Protein AF-A0A6B2CSJ0-F1 (afdb_monomer)

Secondary structure (DSSP, 8-state):
-HHHHHHHHHHHHHHHHHT------EEEEEEEEEEEEETTEEEEEEEEEEEEES--S-EEEES-TT--TTHHHHHHHHHHHHHHHTTS-GGG-EEEEEE--SSS---SGGGHHHHHHHHHHHHTTPPPPTTEEE--EEPTTSBEE--S-HHHHHHHHHHTT-SEEEEETT-PPSS--SSEEEEE-BHHHHHHHHHS----PPPTTSS--HHHHHHHHHHHHHHHHHHHHSTTTTSS-HHHHHHHHHTT-HHHHHHHHHHHHH-

Nearest PDB structures (foldseek):
  3wu6-assembly1_E  TM=8.377E-01  e=2.215E-15  Escherichia coli DH1
  3k1j-assembly1_A  TM=7.995E-01  e=2.374E-13  Thermococcus onnurineus NA1
  3k1j-assembly1_B  TM=7.649E-01  e=2.848E-13  Thermococcus onnurineus NA1
  6wzv-assembly3_C  TM=8.276E-01  e=6.295E-12  Homo sapiens
  1z0b-assembly1_A  TM=8.077E-01  e=8.528E-12  Archaeoglobus fulgidus

Radius of gyration: 22.6 Å; Cα contacts (8 Å, |Δi|>4): 502; chains: 1; bounding box: 66×59×61 Å

Solvent-accessible surface area (backbone atoms only — not comparable to full-atom values): 14075 Å² total; per-residue (Å²): 110,75,69,59,52,52,51,52,51,51,51,51,50,50,52,57,61,71,63,67,74,83,78,78,69,46,77,47,74,51,75,43,50,29,45,41,66,53,100,91,44,33,37,70,39,49,32,40,42,32,43,32,35,74,38,77,45,46,45,44,75,45,76,55,101,56,52,21,94,43,33,56,64,28,41,38,48,19,47,45,38,18,22,50,60,66,41,35,65,35,50,49,28,25,38,41,38,33,52,72,58,90,85,66,72,48,63,50,41,32,37,20,36,46,51,16,43,52,52,31,25,60,76,67,76,50,64,73,51,85,52,43,34,34,39,11,22,56,42,84,83,39,40,33,34,78,64,84,61,47,54,40,25,52,46,31,35,26,78,71,65,27,49,34,36,38,32,19,59,92,52,76,60,84,92,64,72,80,40,44,78,42,68,31,56,35,47,56,52,50,34,26,73,40,52,69,48,78,74,67,80,52,60,93,71,55,42,93,49,62,70,61,54,52,53,26,42,53,50,21,52,54,50,52,53,52,46,74,75,44,89,54,80,77,61,50,68,60,71,60,37,56,51,31,48,75,72,68,33,23,54,61,32,30,50,52,50,50,54,36,65,75,108

Foldseek 3Di:
DVVVVVVVVVVVVVVVVVPPPDDDKDKDKDWAFEWDADPVFIATWIKIKMKIFQAQLAEEEDDDPQLAPANRVLLSLLLLQLQQLLLHHSRRIYIYIYTPDNPDRNHDQFCSLVSSLRNNCRSVVFDFDPLEHETFHADSVFFGHADPRVVRRQLNSQVVQRAEYEHAAPPDDPDRPNHHYDHDTGSQVVNCVTGVDRGDGDPPPSDPCPVVLVVLQVLLVVLVVVCVVDPLVPQADVVVLVVCVVVSVSNVSSVRSVVSVVD

Mean predicted aligned error: 8.86 Å

Structure (mmCIF, N/CA/C/O backbone):
data_AF-A0A6B2CSJ0-F1
#
_entry.id   AF-A0A6B2CSJ0-F1
#
loop_
_atom_site.group_PDB
_atom_site.id
_atom_site.type_symbol
_atom_site.label_atom_id
_atom_site.label_alt_id
_atom_site.label_comp_id
_atom_site.label_asym_id
_atom_site.label_entity_id
_atom_site.label_seq_id
_atom_site.pdbx_PDB_ins_code
_atom_site.Cartn_x
_atom_site.Cartn_y
_atom_site.Cartn_z
_atom_site.occupancy
_atom_site.B_iso_or_equiv
_atom_site.auth_seq_id
_atom_site.auth_comp_id
_atom_site.auth_asy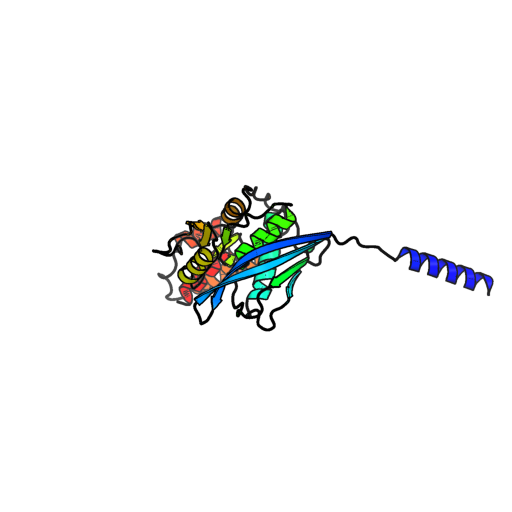m_id
_atom_site.auth_atom_id
_atom_site.pdbx_PDB_model_num
ATOM 1 N N . MET A 1 1 ? 45.689 30.541 -38.258 1.00 68.75 1 MET A N 1
ATOM 2 C CA . MET A 1 1 ? 45.333 30.215 -36.855 1.00 68.75 1 MET A CA 1
ATOM 3 C C . MET A 1 1 ? 43.998 30.817 -36.404 1.00 68.75 1 MET A C 1
ATOM 5 O O . MET A 1 1 ? 43.121 30.052 -36.036 1.00 68.75 1 MET A O 1
ATOM 9 N N . ARG A 1 2 ? 43.775 32.140 -36.500 1.00 75.25 2 ARG A N 1
ATOM 10 C CA . ARG A 1 2 ? 42.545 32.808 -36.001 1.00 75.25 2 ARG A CA 1
ATOM 11 C C . ARG A 1 2 ? 41.219 32.283 -36.592 1.00 75.25 2 ARG A C 1
ATOM 13 O O . ARG A 1 2 ? 40.251 32.136 -35.860 1.00 75.25 2 ARG A O 1
ATOM 20 N N . LYS A 1 3 ? 41.184 31.933 -37.886 1.00 73.56 3 LYS A N 1
ATOM 21 C CA . LYS A 1 3 ? 39.990 31.362 -38.552 1.00 73.56 3 LYS A CA 1
ATOM 22 C C . LYS A 1 3 ? 39.642 29.944 -38.072 1.00 73.56 3 LYS A C 1
ATOM 24 O O . LYS A 1 3 ? 38.472 29.632 -37.915 1.00 73.56 3 LYS A O 1
ATOM 29 N N . ILE A 1 4 ? 40.651 29.118 -37.790 1.00 82.06 4 ILE A N 1
ATOM 30 C CA . ILE A 1 4 ? 40.469 27.744 -37.285 1.00 82.06 4 ILE A CA 1
ATOM 31 C C . ILE A 1 4 ? 39.939 27.777 -35.847 1.00 82.06 4 ILE A C 1
ATOM 33 O O . ILE A 1 4 ? 39.027 27.028 -35.515 1.00 82.06 4 ILE A O 1
ATOM 37 N N . LEU A 1 5 ? 40.443 28.703 -35.021 1.00 81.56 5 LEU A N 1
ATOM 38 C CA . LEU A 1 5 ? 39.949 28.904 -33.656 1.00 81.56 5 LEU A CA 1
ATOM 39 C C . LEU A 1 5 ? 38.472 29.325 -33.623 1.00 81.56 5 LEU A C 1
ATOM 41 O O . LEU A 1 5 ? 37.718 28.837 -32.791 1.00 81.56 5 LEU A O 1
ATOM 45 N N . LEU A 1 6 ? 38.054 30.202 -34.541 1.00 84.00 6 LEU A N 1
ATOM 46 C CA . LEU A 1 6 ? 36.660 30.645 -34.642 1.00 84.00 6 LEU A CA 1
ATOM 47 C C . LEU A 1 6 ? 35.725 29.515 -35.088 1.00 84.00 6 LEU A C 1
ATOM 49 O O . LEU A 1 6 ? 34.622 29.403 -34.566 1.00 84.00 6 LEU A O 1
ATOM 53 N N . ILE A 1 7 ? 36.177 28.651 -36.003 1.00 84.25 7 ILE A N 1
ATOM 54 C CA . ILE A 1 7 ? 35.400 27.483 -36.439 1.00 84.25 7 ILE A CA 1
ATOM 55 C C . ILE A 1 7 ? 35.269 26.465 -35.301 1.00 84.25 7 ILE A C 1
ATOM 57 O O . ILE A 1 7 ? 34.170 25.977 -35.060 1.00 84.25 7 ILE A O 1
ATOM 61 N N . LEU A 1 8 ? 36.347 26.188 -34.561 1.00 83.31 8 LEU A N 1
ATOM 62 C CA . LEU A 1 8 ? 36.306 25.297 -33.395 1.00 83.31 8 LEU A CA 1
ATOM 63 C C . LEU A 1 8 ? 35.407 25.842 -32.279 1.00 83.31 8 LEU A C 1
ATOM 65 O O . LEU A 1 8 ? 34.634 25.084 -31.703 1.00 83.31 8 LEU A O 1
ATOM 69 N N . ALA A 1 9 ? 35.462 27.148 -32.004 1.00 83.50 9 ALA A N 1
ATOM 70 C CA . ALA A 1 9 ? 34.596 27.784 -31.015 1.00 83.50 9 ALA A CA 1
ATOM 71 C C . ALA A 1 9 ? 33.116 27.735 -31.430 1.00 83.50 9 ALA A C 1
ATOM 73 O O . ALA A 1 9 ? 32.257 27.449 -30.600 1.00 83.50 9 ALA A O 1
ATOM 74 N N . ALA A 1 10 ? 32.816 27.952 -32.715 1.00 80.81 10 ALA A N 1
ATOM 75 C CA . ALA A 1 10 ? 31.462 27.825 -33.248 1.00 80.81 10 ALA A CA 1
ATOM 76 C C . ALA A 1 10 ? 30.958 26.374 -33.186 1.00 80.81 10 ALA A C 1
ATOM 78 O O . ALA A 1 10 ? 29.826 26.144 -32.771 1.00 80.81 10 ALA A O 1
ATOM 79 N N . LEU A 1 11 ? 31.800 25.389 -33.522 1.00 79.31 11 LEU A N 1
ATOM 80 C CA . LEU A 1 11 ? 31.446 23.973 -33.405 1.00 79.31 11 LEU A CA 1
ATOM 81 C C . LEU A 1 11 ? 31.195 23.575 -31.946 1.00 79.31 11 LEU A C 1
ATOM 83 O O . LEU A 1 11 ? 30.205 22.912 -31.658 1.00 79.31 11 LEU A O 1
ATOM 87 N N . ALA A 1 12 ? 32.050 24.015 -31.020 1.00 78.25 12 ALA A N 1
ATOM 88 C CA . ALA A 1 12 ? 31.879 23.769 -29.591 1.00 78.25 12 ALA A CA 1
ATOM 89 C C . ALA A 1 12 ? 30.587 24.405 -29.058 1.00 78.25 12 ALA A C 1
ATOM 91 O O . ALA A 1 12 ? 29.864 23.764 -28.304 1.00 78.25 12 ALA A O 1
ATOM 92 N N . ALA A 1 13 ? 30.250 25.623 -29.493 1.00 73.88 13 ALA A N 1
ATOM 93 C CA . ALA A 1 13 ? 28.995 26.278 -29.134 1.00 73.88 13 ALA A CA 1
ATOM 94 C C . ALA A 1 13 ? 27.767 25.534 -29.687 1.00 73.88 13 ALA A C 1
ATOM 96 O O . ALA A 1 13 ? 26.775 25.403 -28.977 1.00 73.88 13 ALA A O 1
ATOM 97 N N . VAL A 1 14 ? 27.839 24.997 -30.912 1.00 71.62 14 VAL A N 1
ATOM 98 C CA . VAL A 1 14 ? 26.766 24.180 -31.508 1.00 71.62 14 VAL A CA 1
ATOM 99 C C . VAL A 1 14 ? 26.613 22.845 -30.781 1.00 71.62 14 VAL A C 1
ATOM 101 O O . VAL A 1 14 ? 25.489 22.441 -30.509 1.00 71.62 14 VAL A O 1
ATOM 104 N N . VAL A 1 15 ? 27.711 22.180 -30.411 1.00 69.44 15 VAL A N 1
ATOM 105 C CA . VAL A 1 15 ? 27.671 20.936 -29.623 1.00 69.44 15 VAL A CA 1
ATOM 106 C C . VAL A 1 15 ? 27.107 21.201 -28.226 1.00 69.44 15 VAL A C 1
ATOM 108 O O . VAL A 1 15 ? 26.211 20.486 -27.792 1.00 69.44 15 VAL A O 1
ATOM 111 N N . LEU A 1 16 ? 27.554 22.265 -27.552 1.00 65.75 16 LEU A N 1
ATOM 112 C CA . LEU A 1 16 ? 27.034 22.663 -26.241 1.00 65.75 16 LEU A CA 1
ATOM 113 C C . LEU A 1 16 ? 25.546 23.030 -26.310 1.00 65.75 16 LEU A C 1
ATOM 115 O O . LEU A 1 16 ? 24.781 22.604 -25.449 1.00 65.75 16 LEU A O 1
ATOM 119 N N . ALA A 1 17 ? 25.117 23.752 -27.349 1.00 61.44 17 ALA A N 1
ATOM 120 C CA . ALA A 1 17 ? 23.709 24.062 -27.595 1.00 61.44 17 ALA A CA 1
ATOM 121 C C . ALA A 1 17 ? 22.882 22.799 -27.906 1.00 61.44 17 ALA A C 1
ATOM 123 O O . ALA A 1 17 ? 21.766 22.666 -27.412 1.00 61.44 17 ALA A O 1
ATOM 124 N N . ALA A 1 18 ? 23.443 21.841 -28.652 1.00 59.00 18 ALA A N 1
ATOM 125 C CA . ALA A 1 18 ? 22.801 20.565 -28.974 1.00 59.00 18 ALA A CA 1
ATOM 126 C C . ALA A 1 18 ? 22.681 19.617 -27.764 1.00 59.00 18 ALA A C 1
ATOM 128 O O . ALA A 1 18 ? 21.868 18.694 -27.786 1.00 59.00 18 ALA A O 1
ATOM 129 N N . THR A 1 19 ? 23.453 19.847 -26.695 1.00 58.19 19 THR A N 1
ATOM 130 C CA . THR A 1 19 ? 23.382 19.057 -25.453 1.00 58.19 19 THR A CA 1
ATOM 131 C C . THR A 1 19 ? 22.388 19.578 -24.412 1.00 58.19 19 THR A C 1
ATOM 133 O O . THR A 1 19 ? 22.243 18.950 -23.363 1.00 58.19 19 THR A O 1
ATOM 136 N N . TRP A 1 20 ? 21.645 20.660 -24.683 1.00 52.41 20 TRP A N 1
ATOM 137 C CA . TRP A 1 20 ? 20.501 21.045 -23.845 1.00 52.41 20 TRP A CA 1
ATOM 138 C C . TR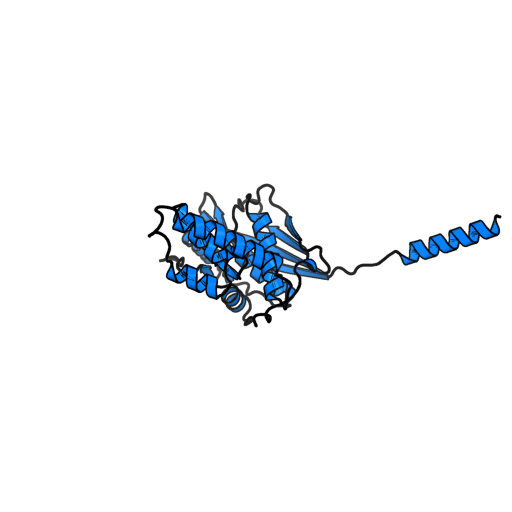P A 1 20 ? 19.325 20.103 -24.120 1.00 52.41 20 TRP A C 1
ATOM 140 O O . TRP A 1 20 ? 18.390 20.422 -24.849 1.00 52.41 20 TRP A O 1
ATOM 150 N N . GLN A 1 21 ? 19.394 18.902 -23.551 1.00 59.38 21 GLN A N 1
ATOM 151 C CA . GLN A 1 21 ? 18.285 17.956 -23.537 1.00 59.38 21 GLN A CA 1
ATOM 152 C C . GLN A 1 21 ? 17.201 18.515 -22.606 1.00 59.38 21 GLN A C 1
ATOM 154 O O . GLN A 1 21 ? 17.328 18.485 -21.381 1.00 59.38 21 GLN A O 1
ATOM 159 N N . THR A 1 22 ? 16.135 19.065 -23.178 1.00 60.91 22 THR A N 1
ATOM 160 C CA . THR A 1 22 ? 14.915 19.378 -22.436 1.00 60.91 22 THR A CA 1
ATOM 161 C C . THR A 1 22 ? 14.206 18.073 -22.089 1.00 60.91 22 THR A C 1
ATOM 163 O O . THR A 1 22 ? 13.591 17.434 -22.937 1.00 60.91 22 THR A O 1
ATOM 166 N N . TYR A 1 23 ? 14.273 17.665 -20.823 1.00 66.62 23 TYR A N 1
ATOM 167 C CA . TYR A 1 23 ? 13.482 16.542 -20.326 1.00 66.62 23 TYR A CA 1
ATOM 168 C C . TYR A 1 23 ? 12.112 17.044 -19.875 1.00 66.62 23 TYR A C 1
ATOM 170 O O . TYR A 1 23 ? 12.001 17.863 -18.962 1.00 66.62 23 TYR A O 1
ATOM 178 N N . THR A 1 24 ? 11.046 16.550 -20.502 1.00 83.50 24 THR A N 1
ATOM 179 C CA . THR A 1 24 ? 9.688 16.764 -19.995 1.00 83.50 24 THR A CA 1
ATOM 180 C C . THR A 1 24 ? 9.429 15.796 -18.847 1.00 83.50 24 THR A C 1
ATOM 182 O O . THR A 1 24 ? 9.293 14.594 -19.066 1.00 83.50 24 THR A O 1
ATOM 185 N N . VAL A 1 25 ? 9.330 16.322 -17.627 1.00 87.12 25 VAL A N 1
ATOM 186 C CA . VAL A 1 25 ? 8.894 15.551 -16.459 1.00 87.12 25 VAL A CA 1
ATOM 187 C C . VAL A 1 25 ? 7.378 15.664 -16.341 1.00 87.12 25 VAL A C 1
ATOM 189 O O . VAL A 1 25 ? 6.835 16.756 -16.181 1.00 87.12 25 VAL A O 1
ATOM 192 N N . LYS A 1 26 ? 6.683 14.529 -16.428 1.00 93.06 26 LYS A N 1
ATOM 193 C CA . LYS A 1 26 ? 5.252 14.434 -16.129 1.00 93.06 26 LYS A CA 1
ATOM 194 C C . LYS A 1 26 ? 5.066 14.316 -14.623 1.00 93.06 26 LYS A C 1
ATOM 196 O O . LYS A 1 26 ? 5.782 13.556 -13.975 1.00 93.06 26 LYS A O 1
ATOM 201 N N . LEU A 1 27 ? 4.084 15.042 -14.098 1.00 94.19 27 LEU A N 1
ATOM 202 C CA . LEU A 1 27 ? 3.721 15.038 -12.687 1.00 94.19 27 LEU A CA 1
ATOM 203 C C . LEU A 1 27 ? 2.241 14.686 -12.556 1.00 94.19 27 LEU A C 1
ATOM 205 O O . LEU A 1 27 ? 1.392 15.328 -13.172 1.00 94.19 27 LEU A O 1
ATOM 209 N N . ALA A 1 28 ? 1.944 13.674 -11.747 1.00 96.69 28 ALA A N 1
ATOM 210 C CA . ALA A 1 28 ? 0.588 13.319 -11.352 1.00 96.69 28 ALA A CA 1
ATOM 211 C C . ALA A 1 28 ? 0.519 13.248 -9.824 1.00 96.69 28 ALA A C 1
ATOM 213 O O . ALA A 1 28 ? 1.440 12.733 -9.189 1.00 96.69 28 ALA A O 1
ATOM 214 N N . SER A 1 29 ? -0.557 13.760 -9.229 1.00 97.19 29 SER A N 1
ATOM 215 C CA . SER A 1 29 ? -0.726 13.776 -7.775 1.00 97.19 29 SER A CA 1
ATOM 216 C C . SER A 1 29 ? -2.126 13.341 -7.373 1.00 97.19 29 SER A C 1
ATOM 218 O O . SER A 1 29 ? -3.099 13.614 -8.071 1.00 97.19 29 SER A O 1
ATOM 220 N 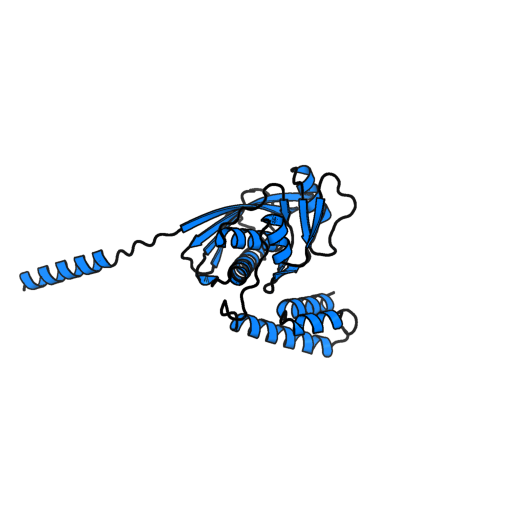N . THR A 1 30 ? -2.221 12.711 -6.209 1.00 97.00 30 THR A N 1
ATOM 221 C CA . THR A 1 30 ? -3.478 12.396 -5.533 1.00 97.00 30 THR A CA 1
ATOM 222 C C . THR A 1 30 ? -3.309 12.596 -4.029 1.00 97.00 30 THR A C 1
ATOM 224 O O . THR A 1 30 ? -2.183 12.662 -3.528 1.00 97.00 30 THR A O 1
ATOM 227 N N . GLU A 1 31 ? -4.415 12.724 -3.310 1.00 94.75 31 GLU A N 1
ATOM 228 C CA . GLU A 1 31 ? -4.422 12.858 -1.857 1.00 94.75 31 GLU A CA 1
ATOM 229 C C . GLU A 1 31 ? -5.147 11.666 -1.245 1.00 94.75 31 GLU A C 1
ATOM 231 O O . GLU A 1 31 ? -6.201 11.251 -1.727 1.00 94.75 31 GLU A O 1
ATOM 236 N N . ILE A 1 32 ? -4.555 11.104 -0.194 1.00 93.69 32 ILE A N 1
ATOM 237 C CA . ILE A 1 32 ? -5.118 9.979 0.551 1.00 93.69 32 ILE A CA 1
ATOM 238 C C . ILE A 1 32 ? -5.308 10.339 2.016 1.00 93.69 32 ILE A C 1
ATOM 240 O O . ILE A 1 32 ? -4.498 11.052 2.606 1.00 93.69 32 ILE A O 1
ATOM 244 N N . ASN A 1 33 ? -6.356 9.778 2.611 1.00 90.19 33 ASN A N 1
ATOM 245 C CA . ASN A 1 33 ? -6.671 9.904 4.030 1.00 90.19 33 ASN A CA 1
ATOM 246 C C . ASN A 1 33 ? -6.073 8.716 4.797 1.00 90.19 33 ASN A C 1
ATOM 248 O O . ASN A 1 33 ? -6.755 7.722 5.050 1.00 90.19 33 ASN A O 1
ATOM 252 N N . ALA A 1 34 ? -4.781 8.782 5.119 1.00 89.06 34 ALA A N 1
ATOM 253 C CA . ALA A 1 34 ? -4.118 7.743 5.904 1.00 89.06 34 ALA A CA 1
ATOM 254 C C . ALA A 1 34 ? -4.579 7.782 7.368 1.00 89.06 34 ALA A C 1
ATOM 256 O O . ALA A 1 34 ? -4.976 8.828 7.874 1.00 89.06 34 ALA A O 1
ATOM 257 N N . LEU A 1 35 ? -4.518 6.647 8.065 1.00 89.94 35 LEU A N 1
ATOM 258 C CA . LEU A 1 35 ? -4.942 6.549 9.463 1.00 89.94 35 LEU A CA 1
ATOM 259 C C . LEU A 1 35 ? -3.738 6.335 10.376 1.00 89.94 35 LEU A C 1
ATOM 261 O O . LEU A 1 35 ? -2.908 5.458 10.129 1.00 89.94 35 LEU A O 1
ATOM 265 N N . ALA A 1 36 ? -3.675 7.103 11.456 1.00 86.06 36 ALA A N 1
ATOM 266 C CA . ALA A 1 36 ? -2.623 7.028 12.458 1.00 86.06 36 ALA A CA 1
ATOM 267 C C . ALA A 1 36 ? -3.204 6.923 13.868 1.00 86.06 36 ALA A C 1
ATOM 269 O O . ALA A 1 36 ? -4.393 7.151 14.088 1.00 86.06 36 ALA A O 1
ATOM 270 N N . VAL A 1 37 ? -2.344 6.566 14.817 1.00 83.00 37 VAL A N 1
ATOM 271 C CA . VAL A 1 37 ? -2.642 6.594 16.249 1.00 83.00 37 VAL A CA 1
ATOM 272 C C . VAL A 1 37 ? -1.537 7.386 16.920 1.00 83.00 37 VAL A C 1
ATOM 274 O O . VAL A 1 37 ? -0.363 7.077 16.733 1.00 83.00 37 VAL A O 1
ATOM 277 N N . GLY A 1 38 ? -1.931 8.413 17.661 1.00 75.56 38 GLY A N 1
ATOM 278 C CA . GLY A 1 38 ? -1.056 9.202 18.512 1.00 75.56 38 GLY A CA 1
ATOM 279 C C . GLY A 1 38 ? -1.397 9.023 19.995 1.00 75.56 38 GLY A C 1
ATOM 280 O O . GLY A 1 38 ? -2.292 8.247 20.342 1.00 75.56 38 GLY A O 1
ATOM 281 N N . PRO A 1 39 ? -0.724 9.777 20.880 1.00 69.31 39 PRO A N 1
ATOM 282 C CA . PRO A 1 39 ? -0.926 9.694 22.329 1.00 69.31 39 PRO A CA 1
ATOM 283 C C . PRO A 1 39 ? -2.365 9.982 22.780 1.00 69.31 39 PRO A C 1
ATOM 285 O O . PRO A 1 39 ? -2.809 9.472 23.803 1.00 69.31 39 PRO A O 1
ATOM 288 N N . THR A 1 40 ? -3.095 10.799 22.019 1.00 73.12 40 THR A N 1
ATOM 289 C CA . THR A 1 40 ? -4.455 11.258 22.338 1.00 73.12 40 THR A CA 1
ATOM 290 C C . THR A 1 40 ? -5.557 10.480 21.616 1.00 73.12 40 THR A C 1
ATOM 292 O O . THR A 1 40 ? -6.731 10.763 21.835 1.00 73.12 40 THR A O 1
ATOM 295 N N . GLY A 1 41 ? -5.210 9.497 20.776 1.00 81.88 41 GLY A N 1
ATOM 296 C CA . GLY A 1 41 ? -6.177 8.694 20.026 1.00 81.88 41 GLY A CA 1
ATOM 297 C C . GLY A 1 41 ? -5.851 8.561 18.539 1.00 81.88 41 GLY A C 1
ATOM 298 O O . GLY A 1 41 ? -4.718 8.769 18.101 1.00 81.88 41 GLY A O 1
ATOM 299 N N . GLY A 1 42 ? -6.852 8.152 17.759 1.00 85.44 42 GLY A N 1
ATOM 300 C CA . GLY A 1 42 ? -6.731 8.012 16.310 1.00 85.44 42 GLY A CA 1
ATOM 301 C C . GLY A 1 42 ? -6.757 9.360 15.589 1.00 85.44 42 GLY A C 1
ATOM 302 O O . GLY A 1 42 ? -7.371 10.314 16.057 1.00 85.44 42 GLY A O 1
ATOM 303 N N . ALA A 1 43 ? -6.121 9.427 14.423 1.00 86.69 43 ALA A N 1
ATOM 304 C CA . ALA A 1 43 ? -6.126 10.607 13.567 1.00 86.69 43 ALA A CA 1
ATOM 305 C C . ALA A 1 43 ? -6.210 10.224 12.085 1.00 86.69 43 ALA A C 1
ATOM 307 O O . ALA A 1 43 ? -5.664 9.202 11.659 1.00 86.69 43 ALA A O 1
ATOM 308 N N . VAL A 1 44 ? -6.859 11.082 11.294 1.00 88.50 44 VAL A N 1
ATOM 309 C CA . VAL A 1 44 ? -6.818 11.031 9.827 1.00 88.50 44 VAL A CA 1
ATOM 310 C C . VAL A 1 44 ? -5.748 11.999 9.341 1.00 88.50 44 VAL A C 1
ATOM 312 O O . VAL A 1 44 ? -5.794 13.188 9.653 1.00 88.50 44 VAL A O 1
ATOM 315 N N . LEU A 1 45 ? -4.798 11.483 8.570 1.00 86.62 45 LEU A N 1
ATOM 316 C CA . LEU A 1 45 ? -3.639 12.193 8.052 1.00 86.62 45 LEU A CA 1
ATOM 317 C C . LEU A 1 45 ? -3.713 12.289 6.530 1.00 86.62 45 LEU A C 1
ATOM 319 O O . LEU A 1 45 ? -3.492 11.290 5.840 1.00 86.62 45 LEU A O 1
ATOM 323 N N . PRO A 1 46 ? -3.985 13.486 5.989 1.00 88.50 46 PRO A N 1
ATOM 324 C CA . PRO A 1 46 ? -3.900 13.718 4.560 1.00 88.50 46 PRO A CA 1
ATOM 325 C C . PRO A 1 46 ? -2.444 13.608 4.094 1.00 88.50 46 PRO A C 1
ATOM 327 O O . PRO A 1 46 ? -1.558 14.328 4.572 1.00 88.50 46 PRO A O 1
ATOM 330 N N . ILE A 1 47 ? -2.197 12.706 3.148 1.00 90.00 47 ILE A N 1
ATOM 331 C CA . ILE A 1 47 ? -0.903 12.541 2.488 1.00 90.00 47 ILE A CA 1
ATOM 332 C C . ILE A 1 47 ? -1.089 12.856 1.012 1.00 90.00 47 ILE A C 1
ATOM 334 O O . ILE A 1 47 ? -1.865 12.199 0.317 1.00 90.00 47 ILE A O 1
ATOM 338 N N . LYS A 1 48 ? -0.332 13.833 0.517 1.00 93.75 48 LYS A N 1
ATOM 339 C CA . LYS A 1 48 ? -0.222 14.098 -0.911 1.00 93.75 48 LYS A CA 1
ATOM 340 C C . LYS A 1 48 ? 0.828 13.176 -1.511 1.00 93.75 48 LYS A C 1
ATOM 342 O O . LYS A 1 48 ? 2.014 13.282 -1.197 1.00 93.75 48 LYS A O 1
ATOM 347 N N . VAL A 1 49 ? 0.381 12.288 -2.388 1.00 95.75 49 VAL A N 1
ATOM 348 C CA . VAL A 1 49 ? 1.215 11.351 -3.141 1.00 95.75 49 VAL A CA 1
ATOM 349 C C . VAL A 1 49 ? 1.433 11.933 -4.526 1.00 95.75 49 VAL A C 1
ATOM 351 O O . VAL A 1 49 ? 0.475 12.256 -5.222 1.00 95.75 49 VAL A O 1
ATOM 354 N N . THR A 1 50 ? 2.688 12.097 -4.926 1.00 97.00 50 THR A N 1
ATOM 355 C CA . THR A 1 50 ? 3.059 12.617 -6.245 1.00 97.00 50 THR A CA 1
ATOM 356 C C . THR A 1 50 ? 3.991 11.644 -6.944 1.00 97.00 50 THR A C 1
ATOM 358 O O . THR A 1 50 ? 4.937 11.146 -6.340 1.00 97.00 50 THR A O 1
ATOM 361 N N . LEU A 1 51 ? 3.723 11.386 -8.218 1.00 97.69 51 LEU A N 1
ATOM 362 C CA . LEU A 1 51 ? 4.500 10.508 -9.077 1.00 97.69 51 LEU A CA 1
ATOM 363 C C . LEU A 1 51 ? 5.123 11.335 -10.203 1.00 97.69 51 LEU A C 1
ATOM 365 O O . LEU A 1 51 ? 4.410 12.036 -10.926 1.00 97.69 51 LEU A O 1
ATOM 369 N N . LEU A 1 52 ? 6.444 11.243 -10.345 1.00 96.81 52 LEU A N 1
ATOM 370 C CA . LEU A 1 52 ? 7.197 11.849 -11.441 1.00 96.81 52 LEU A CA 1
ATOM 371 C C . LEU A 1 52 ? 7.583 10.793 -12.480 1.00 96.81 52 LEU A C 1
ATOM 373 O O . LEU A 1 52 ? 7.880 9.648 -12.133 1.00 96.81 52 LEU A O 1
ATOM 377 N N . THR A 1 53 ? 7.573 11.167 -13.760 1.00 95.00 53 THR A N 1
ATOM 378 C CA . THR A 1 53 ? 8.008 10.302 -14.871 1.00 95.00 53 THR A CA 1
ATOM 379 C C . THR A 1 53 ? 8.671 11.133 -15.982 1.00 95.00 53 THR A C 1
ATOM 381 O O . THR A 1 53 ? 8.021 12.050 -16.489 1.00 95.00 53 THR A O 1
ATOM 384 N N . PRO A 1 54 ? 9.908 10.820 -16.420 1.00 93.88 54 PRO A N 1
ATOM 385 C CA . PRO A 1 54 ? 10.783 9.765 -15.897 1.00 93.88 54 PRO A CA 1
ATOM 386 C C . PRO A 1 54 ? 11.254 10.061 -14.464 1.00 93.88 54 PRO A C 1
ATOM 388 O O . PRO A 1 54 ? 11.219 11.208 -14.019 1.00 93.88 54 PRO A O 1
ATOM 391 N N . GLY A 1 55 ? 11.662 9.017 -13.748 1.00 92.19 55 GLY A N 1
ATOM 392 C CA . GLY A 1 55 ? 12.180 9.087 -12.385 1.00 92.19 55 GLY A CA 1
ATOM 393 C C . GLY A 1 55 ? 13.426 8.226 -12.189 1.00 92.19 55 GLY A C 1
ATOM 394 O O . GLY A 1 55 ? 14.032 7.773 -13.156 1.00 92.19 55 GLY A O 1
ATOM 395 N N . ASP A 1 56 ? 13.808 8.030 -10.930 1.00 92.31 56 ASP A N 1
ATOM 396 C CA . ASP A 1 56 ? 15.058 7.385 -10.500 1.00 92.31 56 ASP A CA 1
ATOM 397 C C . ASP A 1 56 ? 14.850 6.120 -9.647 1.00 92.31 56 ASP A C 1
ATOM 399 O O . ASP A 1 56 ? 15.801 5.543 -9.115 1.00 92.31 56 ASP A O 1
ATOM 403 N N . GLY A 1 57 ? 13.600 5.685 -9.490 1.00 93.62 57 GLY A N 1
ATOM 404 C CA . GLY A 1 57 ? 13.231 4.534 -8.679 1.00 93.62 57 GLY A CA 1
ATOM 405 C C . GLY A 1 57 ? 13.194 4.790 -7.183 1.00 93.62 57 GLY A C 1
ATOM 406 O O . GLY A 1 57 ? 13.143 3.817 -6.429 1.00 93.62 57 GLY A O 1
ATOM 407 N N . ARG A 1 58 ? 13.236 6.047 -6.730 1.00 94.50 58 ARG A N 1
ATOM 408 C CA . ARG A 1 58 ? 13.261 6.381 -5.303 1.00 94.50 58 ARG A CA 1
ATOM 409 C C . ARG A 1 58 ? 11.942 6.958 -4.816 1.00 94.50 58 ARG A C 1
ATOM 411 O O . ARG A 1 58 ? 11.242 7.686 -5.522 1.00 94.50 58 ARG A O 1
ATOM 418 N N . ALA A 1 59 ? 11.620 6.639 -3.569 1.00 92.94 59 ALA A N 1
ATOM 419 C CA . ALA A 1 59 ? 10.556 7.279 -2.821 1.00 92.94 59 ALA A CA 1
ATOM 420 C C . ALA A 1 59 ? 11.149 8.250 -1.795 1.00 92.94 59 ALA A C 1
ATOM 422 O O . ALA A 1 59 ? 12.002 7.883 -0.987 1.00 92.94 59 ALA A O 1
ATOM 423 N N . TYR A 1 60 ? 10.668 9.486 -1.817 1.00 89.69 60 TYR A N 1
ATOM 424 C CA . TYR A 1 60 ? 11.071 10.551 -0.914 1.00 89.69 60 TYR A CA 1
ATOM 425 C C . TYR A 1 60 ? 9.895 10.979 -0.055 1.00 89.69 60 TYR A C 1
ATOM 427 O O . TYR A 1 60 ? 8.761 11.076 -0.524 1.00 89.69 60 TYR A O 1
ATOM 435 N N . VAL A 1 61 ? 10.185 11.284 1.203 1.00 83.88 61 VAL A N 1
ATOM 436 C CA . VAL A 1 61 ? 9.203 11.775 2.163 1.00 83.88 61 VAL A CA 1
ATOM 437 C C . VAL A 1 61 ? 9.598 13.188 2.556 1.00 83.88 61 VAL A C 1
ATOM 439 O O . VAL A 1 61 ? 10.722 13.424 2.987 1.00 83.88 61 VAL A O 1
ATOM 442 N N . ALA A 1 62 ? 8.672 14.127 2.400 1.00 71.56 62 ALA A N 1
ATOM 443 C CA . ALA A 1 62 ? 8.853 15.528 2.735 1.00 71.56 62 ALA A CA 1
ATOM 444 C C . ALA A 1 62 ? 7.866 15.963 3.827 1.00 71.56 62 ALA A C 1
ATOM 446 O O . ALA A 1 62 ? 6.705 15.549 3.838 1.00 71.56 62 ALA A O 1
ATOM 447 N N . GLY A 1 63 ? 8.314 16.876 4.692 1.00 57.72 63 GLY A N 1
ATOM 448 C CA . GLY A 1 63 ? 7.438 17.624 5.598 1.00 57.72 63 GLY A CA 1
ATOM 449 C C . GLY A 1 63 ? 7.300 17.086 7.020 1.00 57.72 63 GLY A C 1
ATOM 450 O O . GLY A 1 63 ? 6.521 17.657 7.770 1.00 57.72 63 GLY A O 1
ATOM 451 N N . VAL A 1 64 ? 8.052 16.056 7.422 1.00 55.75 64 VAL A N 1
ATOM 452 C CA . VAL A 1 64 ? 8.072 15.602 8.823 1.00 55.75 64 VAL A CA 1
ATOM 453 C C . VAL A 1 64 ? 9.523 15.322 9.238 1.00 55.75 64 VAL A C 1
ATOM 455 O O . VAL A 1 64 ? 10.101 14.352 8.748 1.00 55.75 64 VAL A O 1
ATOM 458 N N . PRO A 1 65 ? 10.133 16.151 10.109 1.00 45.66 65 PRO A N 1
ATOM 459 C CA . PRO A 1 65 ? 11.448 15.870 10.700 1.00 45.66 65 PRO A CA 1
ATOM 460 C C . PRO A 1 65 ? 11.481 14.530 11.457 1.00 45.66 65 PRO A C 1
ATOM 462 O O . PRO A 1 65 ? 12.526 13.896 11.536 1.00 45.66 65 PRO A O 1
ATOM 465 N N . GLU A 1 66 ? 10.317 14.085 11.943 1.00 49.44 66 GLU A N 1
ATOM 466 C CA . GLU A 1 66 ? 10.080 12.817 12.644 1.00 49.44 66 GLU A CA 1
ATOM 467 C C . GLU A 1 66 ? 9.084 11.918 11.888 1.00 49.44 66 GLU A C 1
ATOM 469 O O . GLU A 1 66 ? 8.177 11.327 12.481 1.00 49.44 66 GLU A O 1
ATOM 474 N N . ALA A 1 67 ? 9.190 11.809 10.559 1.00 52.78 67 ALA A N 1
ATOM 475 C CA . ALA A 1 67 ? 8.638 10.613 9.925 1.00 52.78 67 ALA A CA 1
ATOM 476 C C . ALA A 1 67 ? 9.385 9.432 10.566 1.00 52.78 67 ALA A C 1
ATOM 478 O O . ALA A 1 67 ? 10.594 9.314 10.374 1.00 52.78 67 ALA A O 1
ATOM 479 N N . GLY A 1 68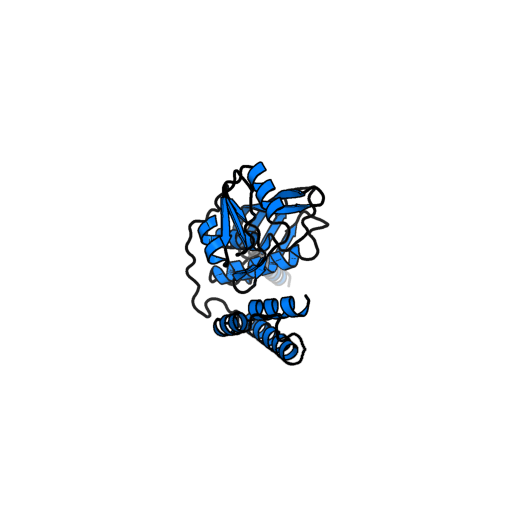 ? 8.704 8.638 11.399 1.00 55.44 68 GLY A N 1
ATOM 480 C CA . GLY A 1 68 ? 9.334 7.602 12.219 1.00 55.44 68 GLY A CA 1
ATOM 481 C C . GLY A 1 68 ? 10.208 6.669 11.381 1.00 55.44 68 GLY A C 1
ATOM 482 O O . GLY A 1 68 ? 9.991 6.540 10.173 1.00 55.44 68 GLY A O 1
ATOM 483 N N . GLU A 1 69 ? 11.173 5.996 12.017 1.00 59.38 69 GLU A N 1
ATOM 484 C CA . GLU A 1 69 ? 12.271 5.252 11.366 1.00 59.38 69 GLU A CA 1
ATOM 485 C C . GLU A 1 69 ? 11.835 4.304 10.223 1.00 59.38 69 GLU A C 1
ATOM 487 O O . GLU A 1 69 ? 12.612 4.014 9.315 1.00 59.38 69 GLU A O 1
ATOM 492 N N . GLY A 1 70 ? 10.572 3.859 10.202 1.00 64.62 70 GLY A N 1
ATOM 493 C CA . GLY A 1 70 ? 10.016 2.987 9.164 1.00 64.62 70 GLY A CA 1
ATOM 494 C C . GLY A 1 70 ? 9.323 3.660 7.969 1.00 64.62 70 GLY A C 1
ATOM 495 O O . GLY A 1 70 ? 9.065 2.969 6.983 1.00 64.62 70 GLY A O 1
ATOM 496 N N . PHE A 1 71 ? 8.986 4.955 7.994 1.00 74.06 71 PHE A N 1
ATOM 497 C CA . PHE A 1 71 ? 8.111 5.552 6.967 1.00 74.06 71 PHE A CA 1
ATOM 498 C C . PHE A 1 71 ? 8.801 5.695 5.596 1.00 74.06 71 PHE A C 1
ATOM 500 O O . PHE A 1 71 ? 8.206 5.363 4.570 1.00 74.06 71 PHE A O 1
ATOM 507 N N . GLY A 1 72 ? 10.077 6.095 5.569 1.00 80.44 72 GLY A N 1
ATOM 508 C CA . GLY A 1 72 ? 10.887 6.158 4.343 1.00 80.44 72 GLY A CA 1
ATOM 509 C C . GLY A 1 72 ? 11.071 4.790 3.664 1.00 80.44 72 GLY A C 1
ATOM 510 O O . GLY A 1 72 ? 10.673 4.633 2.508 1.00 80.44 72 GLY A O 1
ATOM 511 N N . PRO A 1 73 ? 11.595 3.766 4.369 1.00 83.31 73 PRO A N 1
ATOM 512 C CA . PRO A 1 73 ? 11.694 2.407 3.829 1.00 83.31 73 PRO A CA 1
ATOM 513 C C . PRO A 1 73 ? 10.347 1.848 3.348 1.00 83.31 73 PRO A C 1
ATOM 515 O O . PRO A 1 73 ? 10.270 1.222 2.291 1.00 83.31 73 PRO A O 1
ATOM 518 N N . SER A 1 74 ? 9.262 2.137 4.073 1.00 84.81 74 SER A N 1
ATOM 519 C CA . SER A 1 74 ? 7.908 1.724 3.688 1.00 84.81 74 SER A CA 1
ATOM 520 C C . SER A 1 74 ? 7.439 2.361 2.382 1.00 84.81 74 SER A C 1
ATOM 522 O O . SER A 1 74 ? 6.819 1.692 1.558 1.00 84.81 74 SER A O 1
ATOM 524 N N . ALA A 1 75 ? 7.754 3.639 2.163 1.00 90.38 75 ALA A N 1
ATOM 525 C CA . ALA A 1 75 ? 7.458 4.332 0.913 1.00 90.38 75 ALA A CA 1
ATOM 526 C C . ALA A 1 75 ? 8.200 3.707 -0.277 1.00 90.38 75 ALA A C 1
ATOM 528 O O . ALA A 1 75 ? 7.634 3.567 -1.363 1.00 90.38 75 ALA A O 1
ATOM 529 N N . GLN A 1 76 ? 9.451 3.290 -0.065 1.00 92.38 76 GLN A N 1
ATOM 530 C CA . GLN A 1 76 ? 10.251 2.633 -1.095 1.00 92.38 76 GLN A CA 1
ATOM 531 C C . GLN A 1 76 ? 9.668 1.268 -1.482 1.00 92.38 76 GLN A C 1
ATOM 533 O O . GLN A 1 76 ? 9.543 0.969 -2.671 1.00 92.38 76 GLN A O 1
ATOM 538 N N . ILE A 1 77 ? 9.261 0.462 -0.493 1.00 91.62 77 ILE A N 1
ATOM 539 C CA . ILE A 1 77 ? 8.559 -0.806 -0.741 1.00 91.62 77 ILE A CA 1
ATOM 540 C C . ILE A 1 77 ? 7.245 -0.533 -1.478 1.00 91.62 77 ILE A C 1
ATOM 542 O O . ILE A 1 77 ? 6.944 -1.205 -2.462 1.00 91.62 77 ILE A O 1
ATOM 546 N N . ALA A 1 78 ? 6.489 0.487 -1.065 1.00 95.44 78 ALA A N 1
ATOM 547 C CA . ALA A 1 78 ? 5.226 0.829 -1.703 1.00 95.44 78 ALA A CA 1
ATOM 548 C C . ALA A 1 78 ? 5.387 1.170 -3.194 1.00 95.44 78 ALA A C 1
ATOM 550 O O . ALA A 1 78 ? 4.605 0.680 -4.010 1.00 95.44 78 ALA A O 1
ATOM 551 N N . LEU A 1 79 ? 6.418 1.944 -3.557 1.00 96.19 79 LEU A N 1
ATOM 552 C CA . LEU A 1 79 ? 6.755 2.249 -4.951 1.00 96.19 79 LEU A CA 1
ATOM 553 C C . LEU A 1 79 ? 7.118 0.989 -5.742 1.00 96.19 79 LEU A C 1
ATOM 555 O O . LEU A 1 79 ? 6.599 0.787 -6.842 1.00 96.19 79 LEU A O 1
ATOM 559 N N . TYR A 1 80 ? 7.975 0.138 -5.175 1.00 93.88 80 TYR A N 1
ATOM 560 C CA . TYR A 1 80 ? 8.370 -1.125 -5.796 1.00 93.88 80 TYR A CA 1
ATOM 561 C C . TYR A 1 80 ? 7.153 -2.009 -6.102 1.00 93.88 80 TYR A C 1
ATOM 563 O O . TYR A 1 80 ? 6.967 -2.439 -7.242 1.00 93.88 80 TYR A O 1
ATOM 571 N N . VAL A 1 81 ? 6.287 -2.228 -5.107 1.00 94.25 81 VAL A N 1
ATOM 572 C CA . VAL A 1 81 ? 5.101 -3.083 -5.249 1.00 94.25 81 VAL A CA 1
ATOM 573 C C . VAL A 1 81 ? 4.103 -2.479 -6.241 1.00 94.25 81 VAL A C 1
ATOM 575 O O . VAL A 1 81 ? 3.629 -3.187 -7.125 1.00 94.25 81 VAL A O 1
ATOM 578 N N . ALA A 1 82 ? 3.825 -1.173 -6.168 1.00 96.38 82 ALA A N 1
ATOM 579 C CA . ALA A 1 82 ? 2.895 -0.507 -7.084 1.00 96.38 82 ALA A CA 1
ATOM 580 C C . ALA A 1 82 ? 3.333 -0.629 -8.553 1.00 96.38 82 ALA A C 1
ATOM 582 O O . ALA A 1 82 ? 2.516 -0.921 -9.431 1.00 96.38 82 ALA A O 1
ATOM 583 N N . ALA A 1 83 ? 4.629 -0.440 -8.818 1.00 94.81 83 ALA A N 1
ATOM 584 C CA . ALA A 1 83 ? 5.193 -0.560 -10.156 1.00 94.81 83 ALA A CA 1
ATOM 585 C C . ALA A 1 83 ? 5.145 -2.008 -10.661 1.00 94.81 83 ALA A C 1
ATOM 587 O O . ALA A 1 83 ? 4.678 -2.251 -11.777 1.00 94.81 83 ALA A O 1
ATOM 588 N N . ARG A 1 84 ? 5.516 -2.976 -9.806 1.00 91.94 84 ARG A N 1
ATOM 589 C CA . ARG A 1 84 ? 5.429 -4.413 -10.108 1.00 91.94 84 ARG A CA 1
ATOM 590 C C . ARG A 1 84 ? 4.010 -4.817 -10.501 1.00 91.94 84 ARG A C 1
ATOM 592 O O . ARG A 1 84 ? 3.833 -5.444 -11.539 1.00 91.94 84 ARG A O 1
ATOM 599 N N . TYR A 1 85 ? 3.006 -4.398 -9.731 1.00 93.38 85 TYR A N 1
ATOM 600 C CA . TYR A 1 85 ? 1.591 -4.666 -10.015 1.00 93.38 85 TYR A CA 1
ATOM 601 C C . TYR A 1 85 ? 1.077 -3.938 -11.260 1.00 93.38 85 TYR A C 1
ATOM 603 O O . TYR A 1 85 ? 0.165 -4.420 -11.924 1.00 93.38 85 TYR A O 1
ATOM 611 N N . SER A 1 86 ? 1.683 -2.804 -11.615 1.00 93.94 86 SER A N 1
ATOM 612 C CA . SER A 1 86 ? 1.397 -2.090 -12.865 1.00 93.94 86 SER A CA 1
ATOM 613 C C . SER A 1 86 ? 2.098 -2.701 -14.085 1.00 93.94 86 SER A C 1
ATOM 615 O O . SER A 1 86 ? 1.915 -2.202 -15.194 1.00 93.94 86 SER A O 1
ATOM 617 N N . GLY A 1 87 ? 2.930 -3.736 -13.900 1.00 92.38 87 GLY A N 1
ATOM 618 C CA . GLY A 1 87 ? 3.734 -4.339 -14.965 1.00 92.38 87 GLY A CA 1
ATOM 619 C C . GLY A 1 87 ? 4.821 -3.403 -15.498 1.00 92.38 87 GLY A C 1
ATOM 620 O O . GLY A 1 87 ? 5.133 -3.439 -16.685 1.00 92.38 87 GLY A O 1
ATOM 621 N N . ARG A 1 88 ? 5.352 -2.505 -14.655 1.00 92.00 88 ARG A N 1
ATOM 622 C CA . ARG A 1 88 ? 6.337 -1.491 -15.057 1.00 92.00 88 ARG A CA 1
ATOM 623 C C . ARG A 1 88 ? 7.540 -1.477 -14.107 1.00 92.00 88 ARG A C 1
ATOM 625 O O . ARG A 1 88 ? 7.363 -1.672 -12.906 1.00 92.00 88 ARG A O 1
ATOM 632 N N . PRO A 1 89 ? 8.759 -1.195 -14.599 1.00 92.00 89 PRO A N 1
ATOM 633 C CA . PRO A 1 89 ? 9.920 -1.010 -13.735 1.00 92.00 89 PRO A CA 1
ATOM 634 C C . PRO A 1 89 ? 9.712 0.156 -12.765 1.00 92.00 89 PRO A C 1
ATOM 636 O O . PRO A 1 89 ? 9.367 1.263 -13.183 1.00 92.00 89 PRO A O 1
ATOM 639 N N . TYR A 1 90 ? 9.965 -0.065 -11.473 1.00 93.25 90 TYR A N 1
ATOM 640 C CA . TYR A 1 90 ? 9.877 0.999 -10.465 1.00 93.25 90 TYR A CA 1
ATOM 641 C C . TYR A 1 90 ? 10.890 2.122 -10.724 1.00 93.25 90 TYR A C 1
ATOM 643 O O . TYR A 1 90 ? 10.614 3.273 -10.408 1.00 93.25 90 TYR A O 1
ATOM 651 N N . THR A 1 91 ? 12.019 1.805 -11.369 1.00 94.25 91 THR A N 1
ATOM 652 C CA . THR A 1 91 ? 13.075 2.746 -11.774 1.00 94.25 91 THR A CA 1
ATOM 653 C C . THR A 1 91 ? 12.602 3.835 -12.730 1.00 94.25 91 THR A C 1
ATOM 655 O O . THR A 1 91 ? 13.250 4.867 -12.827 1.00 94.25 91 THR A O 1
ATOM 658 N N . ASN A 1 92 ? 11.451 3.661 -13.386 1.00 94.94 92 ASN A N 1
ATOM 659 C CA . ASN A 1 92 ? 10.863 4.685 -14.250 1.00 94.94 92 ASN A CA 1
ATOM 660 C C . ASN A 1 92 ? 10.222 5.843 -13.471 1.00 94.94 92 ASN A C 1
ATOM 662 O O . ASN A 1 92 ? 9.775 6.815 -14.085 1.00 94.94 92 ASN A O 1
ATOM 666 N N . TYR A 1 93 ? 10.129 5.727 -12.146 1.00 96.75 93 TYR A N 1
ATOM 667 C CA . TYR A 1 93 ? 9.291 6.569 -11.309 1.00 96.75 93 TYR A CA 1
ATOM 668 C C . TYR A 1 93 ? 10.052 7.135 -10.118 1.00 96.75 93 TYR A C 1
ATOM 670 O O . TYR A 1 93 ? 10.863 6.450 -9.504 1.00 96.75 93 TYR A O 1
ATOM 678 N N . THR A 1 94 ? 9.719 8.367 -9.744 1.00 96.88 94 THR A N 1
ATOM 679 C CA . THR A 1 94 ? 10.092 8.942 -8.447 1.00 96.88 94 THR A CA 1
ATOM 680 C C . THR A 1 94 ? 8.810 9.261 -7.694 1.00 96.88 94 THR A C 1
ATOM 682 O O . THR A 1 94 ? 7.940 9.961 -8.219 1.00 96.88 94 THR A O 1
ATOM 685 N N . ALA A 1 95 ? 8.676 8.737 -6.477 1.00 96.88 95 ALA A N 1
ATOM 686 C CA . ALA A 1 95 ? 7.535 9.010 -5.611 1.00 96.88 95 ALA A CA 1
ATOM 687 C C . ALA A 1 95 ? 7.895 10.104 -4.605 1.00 96.88 95 ALA A C 1
ATOM 689 O O . ALA A 1 95 ? 8.897 9.998 -3.906 1.00 96.88 95 ALA A O 1
ATOM 690 N N . LEU A 1 96 ? 7.066 11.138 -4.501 1.00 94.06 96 LEU A N 1
ATOM 691 C CA . LEU A 1 96 ? 7.172 12.167 -3.472 1.00 94.06 96 LEU A CA 1
ATOM 692 C C . LEU A 1 96 ? 5.940 12.088 -2.574 1.00 94.06 96 LEU A C 1
ATOM 694 O O . LEU A 1 96 ? 4.810 12.261 -3.036 1.00 94.06 96 LEU A O 1
ATOM 698 N N . LEU A 1 97 ? 6.161 11.836 -1.291 1.00 91.88 97 LEU A N 1
ATOM 699 C CA . LEU A 1 97 ? 5.127 11.782 -0.270 1.00 91.88 97 LEU A CA 1
ATOM 700 C C . LEU A 1 97 ? 5.243 13.010 0.613 1.00 91.88 97 LEU A C 1
ATOM 702 O O . LEU A 1 97 ? 6.271 13.227 1.250 1.00 91.88 97 LEU A O 1
ATOM 706 N N . ARG A 1 98 ? 4.180 13.804 0.673 1.00 88.50 98 ARG A N 1
ATOM 707 C CA . ARG A 1 98 ? 4.105 14.953 1.569 1.00 88.50 98 ARG A CA 1
ATOM 708 C C . ARG A 1 98 ? 2.963 14.756 2.547 1.00 88.50 98 ARG A C 1
ATOM 710 O O . ARG A 1 98 ? 1.803 14.718 2.143 1.00 88.50 98 ARG A O 1
ATOM 717 N N . VAL A 1 99 ? 3.295 14.670 3.826 1.00 84.94 99 VAL A N 1
ATOM 718 C CA . VAL A 1 99 ? 2.294 14.708 4.894 1.00 84.94 99 VAL A CA 1
ATOM 719 C C . VAL A 1 99 ? 1.858 16.160 5.068 1.00 84.94 99 VAL A C 1
ATOM 721 O O . VAL A 1 99 ? 2.699 17.055 5.138 1.00 84.94 99 VAL A O 1
ATOM 724 N N . LEU A 1 100 ? 0.548 16.410 5.059 1.00 81.62 100 LEU A N 1
ATOM 725 C CA . LEU A 1 100 ? 0.002 17.771 5.133 1.00 81.62 100 LEU A CA 1
ATOM 726 C C . LEU A 1 100 ? -0.343 18.205 6.567 1.00 81.62 100 LEU A C 1
ATOM 728 O O . LEU A 1 100 ? -0.568 19.388 6.799 1.00 81.62 100 LEU A O 1
ATOM 732 N N . ALA A 1 101 ? -0.373 17.269 7.517 1.00 70.19 101 ALA A N 1
ATOM 733 C CA . ALA A 1 101 ? -0.611 17.546 8.931 1.00 70.19 101 ALA A CA 1
ATOM 734 C C . ALA A 1 101 ? 0.694 17.945 9.642 1.00 70.19 101 ALA A C 1
ATOM 736 O O . ALA A 1 101 ? 1.696 17.242 9.517 1.00 70.19 101 ALA A O 1
ATOM 737 N N . SER A 1 102 ? 0.674 19.051 10.390 1.00 55.25 102 SER A N 1
ATOM 738 C CA . SER A 1 102 ? 1.844 19.600 11.094 1.00 55.25 102 SER A CA 1
ATOM 739 C C . SER A 1 102 ? 2.111 18.966 12.465 1.00 55.25 102 SER A C 1
ATOM 741 O O . SER A 1 102 ? 3.252 18.984 12.915 1.00 55.25 102 SER A O 1
ATOM 743 N N . ASP A 1 103 ? 1.091 18.376 13.104 1.00 55.91 103 ASP A N 1
ATOM 744 C CA . ASP A 1 103 ? 1.113 18.119 14.558 1.00 55.91 103 ASP A CA 1
ATOM 745 C C . ASP A 1 103 ? 0.956 16.635 14.941 1.00 55.91 103 ASP A C 1
ATOM 747 O O . ASP A 1 103 ? 0.775 16.302 16.110 1.00 55.91 103 ASP A O 1
ATOM 751 N N . THR A 1 104 ? 0.977 15.708 13.977 1.00 53.56 104 THR A N 1
ATOM 752 C CA . THR A 1 104 ? 0.843 14.270 14.269 1.00 53.56 104 THR A CA 1
ATOM 753 C C . THR A 1 104 ? 2.149 13.537 14.017 1.00 53.56 104 THR A C 1
ATOM 755 O O . THR A 1 104 ? 2.683 13.582 12.912 1.00 53.56 104 THR A O 1
ATOM 758 N N . GLN A 1 105 ? 2.635 12.810 15.027 1.00 54.72 105 GLN A N 1
ATOM 759 C CA . GLN A 1 105 ? 3.764 11.893 14.887 1.00 54.72 105 GLN A CA 1
ATOM 760 C C . GLN A 1 105 ? 3.403 10.788 13.883 1.00 54.72 105 GLN A C 1
ATOM 762 O O . GLN A 1 105 ? 2.597 9.895 14.156 1.00 54.72 105 GLN A O 1
ATOM 767 N N . VAL A 1 106 ? 3.974 10.862 12.680 1.00 57.56 106 VAL A N 1
ATOM 768 C CA . VAL A 1 106 ? 3.784 9.863 11.620 1.00 57.56 106 VAL A CA 1
ATOM 769 C C . VAL A 1 106 ? 4.758 8.723 11.875 1.00 57.56 106 VAL A C 1
ATOM 771 O O . VAL A 1 106 ? 5.862 8.693 11.343 1.00 57.56 106 VAL A O 1
ATOM 774 N N . GLY A 1 107 ? 4.368 7.807 12.757 1.00 53.94 107 GLY A N 1
ATOM 775 C CA . GLY A 1 107 ? 5.312 6.880 13.381 1.00 53.94 107 GLY A CA 1
ATOM 776 C C . GLY A 1 107 ? 5.466 5.488 12.764 1.00 53.94 107 GLY A C 1
ATOM 777 O O . GLY A 1 107 ? 6.195 4.691 13.342 1.00 53.94 107 GLY A O 1
ATOM 778 N N . GLY A 1 108 ? 4.813 5.114 11.652 1.00 63.47 108 GLY A N 1
ATOM 779 C CA . GLY A 1 108 ? 4.877 3.698 11.260 1.00 63.47 108 GLY A CA 1
ATOM 780 C C . GLY A 1 108 ? 4.480 3.288 9.842 1.00 63.47 108 GLY A C 1
ATOM 781 O O . GLY A 1 108 ? 3.857 4.054 9.105 1.00 63.47 108 GLY A O 1
ATOM 782 N N . PRO A 1 109 ? 4.788 2.026 9.476 1.00 74.12 109 PRO A N 1
ATOM 783 C CA . PRO A 1 109 ? 4.566 1.448 8.145 1.00 74.12 109 PRO A CA 1
ATOM 784 C C . PRO A 1 109 ? 3.081 1.286 7.776 1.00 74.12 109 PRO A C 1
ATOM 786 O O . PRO A 1 109 ? 2.761 0.908 6.652 1.00 74.12 109 PRO A O 1
ATOM 789 N N . SER A 1 110 ? 2.153 1.566 8.696 1.00 83.56 110 SER A N 1
ATOM 790 C CA . SER A 1 110 ? 0.722 1.245 8.565 1.00 83.56 110 SER A CA 1
ATOM 791 C C . SER A 1 110 ? -0.047 2.002 7.472 1.00 83.56 110 SER A C 1
ATOM 793 O O . SER A 1 110 ? -1.210 1.682 7.228 1.00 83.56 110 SER A O 1
ATOM 795 N N . ALA A 1 111 ? 0.570 2.997 6.827 1.00 89.25 111 ALA A N 1
ATOM 796 C CA . ALA A 1 111 ? 0.012 3.696 5.665 1.00 89.25 111 ALA A CA 1
ATOM 797 C C . ALA A 1 111 ? 0.522 3.137 4.324 1.00 89.25 111 ALA A C 1
ATOM 799 O O . ALA A 1 111 ? 0.030 3.529 3.268 1.00 89.25 111 ALA A O 1
ATOM 800 N N . SER A 1 112 ? 1.513 2.240 4.350 1.00 92.44 112 SER A N 1
ATOM 801 C CA . SER A 1 112 ? 2.219 1.782 3.151 1.00 92.44 112 SER A CA 1
ATOM 802 C C . SER A 1 112 ? 1.303 1.096 2.143 1.00 92.44 112 SER A C 1
ATOM 804 O O . SER A 1 112 ? 1.413 1.402 0.962 1.00 92.44 112 SER A O 1
ATOM 806 N N . GLY A 1 113 ? 0.326 0.296 2.586 1.00 95.62 113 GLY A N 1
ATOM 807 C CA . GLY A 1 113 ? -0.689 -0.269 1.692 1.00 95.62 113 GLY A CA 1
ATOM 808 C C . GLY A 1 113 ? -1.500 0.790 0.948 1.00 95.62 113 GLY A C 1
ATOM 809 O O . GLY A 1 113 ? -1.657 0.698 -0.268 1.00 95.62 113 GLY A O 1
ATOM 810 N N . TYR A 1 114 ? -1.942 1.848 1.633 1.00 96.00 114 TYR A N 1
ATOM 811 C CA . TYR A 1 114 ? -2.707 2.914 0.981 1.00 96.00 114 TYR A CA 1
ATOM 812 C C . TYR A 1 114 ? -1.825 3.735 0.023 1.00 96.00 114 TYR A C 1
ATOM 814 O O . TYR A 1 114 ? -2.239 4.065 -1.088 1.00 96.00 114 TYR A O 1
ATOM 822 N N . ILE A 1 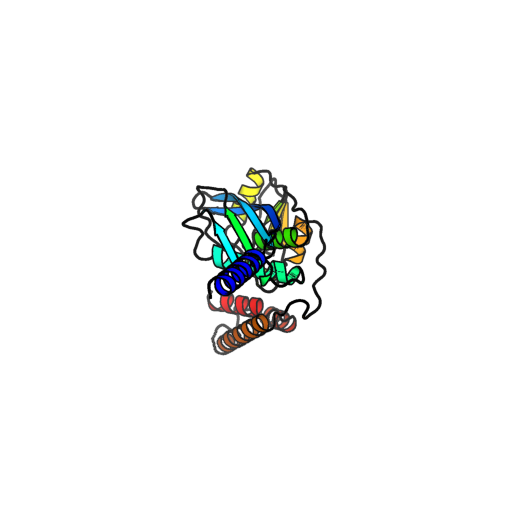115 ? -0.569 3.991 0.404 1.00 96.19 115 ILE A N 1
ATOM 823 C CA . ILE A 1 115 ? 0.421 4.637 -0.469 1.00 96.19 115 ILE A CA 1
ATOM 824 C C . ILE A 1 115 ? 0.655 3.800 -1.736 1.00 96.19 115 ILE A C 1
ATOM 826 O O . ILE A 1 115 ? 0.679 4.358 -2.833 1.00 96.19 115 ILE A O 1
ATOM 830 N N . THR A 1 116 ? 0.775 2.473 -1.621 1.00 97.75 116 THR A N 1
ATOM 831 C CA . THR A 1 116 ? 0.913 1.572 -2.775 1.00 97.75 116 THR A CA 1
ATOM 832 C C . THR A 1 116 ? -0.271 1.695 -3.724 1.00 97.75 116 THR A C 1
ATOM 834 O O . THR A 1 116 ? -0.064 1.851 -4.927 1.00 97.75 116 THR A O 1
ATOM 837 N N . VAL A 1 117 ? -1.505 1.676 -3.208 1.00 98.00 117 VAL A N 1
ATOM 838 C CA . VAL A 1 117 ? -2.710 1.824 -4.041 1.00 98.00 117 VAL A CA 1
ATOM 839 C C . VAL A 1 117 ? -2.744 3.192 -4.724 1.00 98.00 117 VAL A C 1
ATOM 841 O O . VAL A 1 117 ? -3.082 3.274 -5.902 1.00 98.00 117 VAL A O 1
ATOM 844 N N . ALA A 1 118 ? -2.342 4.261 -4.031 1.00 98.00 118 ALA A N 1
ATOM 845 C CA . ALA A 1 118 ? -2.270 5.597 -4.614 1.00 98.00 118 ALA A CA 1
ATOM 846 C C . ALA A 1 118 ? -1.253 5.684 -5.757 1.00 98.00 118 ALA A C 1
ATOM 848 O O . ALA A 1 118 ? -1.567 6.202 -6.827 1.00 98.00 118 ALA A O 1
ATOM 849 N N . LEU A 1 119 ? -0.052 5.134 -5.566 1.00 98.25 119 LEU A N 1
ATOM 850 C CA . LEU A 1 119 ? 0.969 5.077 -6.613 1.00 98.25 119 LEU A CA 1
ATOM 851 C C . LEU A 1 119 ? 0.505 4.223 -7.798 1.00 98.25 119 LEU A C 1
ATOM 853 O O . LEU A 1 119 ? 0.654 4.646 -8.942 1.00 98.25 119 LEU A O 1
ATOM 857 N N . PHE A 1 120 ? -0.119 3.071 -7.536 1.00 98.06 120 PHE A N 1
ATOM 858 C CA . PHE A 1 120 ? -0.708 2.225 -8.574 1.00 98.06 120 PHE A CA 1
ATOM 859 C C . PHE A 1 120 ? -1.785 2.980 -9.364 1.00 98.06 120 PHE A C 1
ATOM 861 O O . PHE A 1 120 ? -1.790 2.947 -10.596 1.00 98.06 120 PHE A O 1
ATOM 868 N N . ALA A 1 121 ? -2.670 3.704 -8.676 1.00 98.19 121 ALA A N 1
ATOM 869 C CA . ALA A 1 121 ? -3.706 4.505 -9.310 1.00 98.19 121 ALA A CA 1
ATOM 870 C C . ALA A 1 121 ? -3.101 5.597 -10.206 1.00 98.19 121 ALA A C 1
ATOM 872 O O . ALA A 1 121 ? -3.498 5.716 -11.362 1.00 98.19 121 ALA A O 1
ATOM 873 N N . LEU A 1 122 ? -2.076 6.317 -9.735 1.00 98.19 122 LEU A N 1
ATOM 874 C CA . LEU A 1 122 ? -1.363 7.319 -10.538 1.00 98.19 122 LEU A CA 1
ATOM 875 C C . LEU A 1 122 ? -0.686 6.706 -11.776 1.00 98.19 122 LEU A C 1
ATOM 877 O O . LEU A 1 122 ? -0.769 7.273 -12.863 1.00 98.19 122 LEU A O 1
ATOM 881 N N . MET A 1 123 ? -0.058 5.532 -11.647 1.00 97.12 123 MET A N 1
ATOM 882 C CA . MET A 1 123 ? 0.571 4.829 -12.776 1.00 97.12 123 MET A CA 1
ATOM 883 C C . MET A 1 123 ? -0.450 4.393 -13.836 1.00 97.12 123 MET A C 1
ATOM 885 O O . MET A 1 123 ? -0.136 4.397 -15.031 1.00 97.12 123 MET A O 1
ATOM 889 N N . ASN A 1 124 ? -1.660 4.026 -13.416 1.00 96.44 124 ASN A N 1
ATOM 890 C CA . ASN A 1 124 ? -2.713 3.500 -14.287 1.00 96.44 124 ASN A CA 1
ATOM 891 C C . ASN A 1 124 ? -3.798 4.532 -14.627 1.00 96.44 124 ASN A C 1
ATOM 893 O O . ASN A 1 124 ? -4.803 4.174 -15.234 1.00 96.44 124 ASN A O 1
ATOM 897 N N . ASN A 1 125 ? -3.586 5.805 -14.276 1.00 96.50 125 ASN A N 1
ATOM 898 C CA . ASN A 1 125 ? -4.540 6.895 -14.488 1.00 96.50 125 ASN A CA 1
ATOM 899 C C . ASN A 1 125 ? -5.941 6.594 -13.910 1.00 96.50 125 ASN A C 1
ATOM 901 O O . ASN A 1 125 ? -6.964 6.846 -14.545 1.00 96.50 125 ASN A O 1
ATOM 905 N N . LEU A 1 126 ? -5.973 6.013 -12.708 1.00 97.50 126 LEU A N 1
ATOM 906 C CA . LEU A 1 126 ? -7.187 5.694 -11.960 1.00 97.50 126 LEU A CA 1
ATOM 907 C C . LEU A 1 126 ? -7.466 6.764 -10.901 1.00 97.50 126 LEU A C 1
ATOM 909 O O . LEU A 1 126 ? -6.554 7.381 -10.350 1.00 97.50 126 LEU A O 1
ATOM 913 N N . THR A 1 127 ? -8.742 6.943 -10.571 1.00 97.00 127 THR A N 1
ATOM 914 C CA . THR A 1 127 ? -9.189 7.845 -9.505 1.00 97.00 127 THR A CA 1
ATOM 915 C C . THR A 1 127 ? -9.489 7.055 -8.234 1.00 97.00 127 THR A C 1
ATOM 917 O O . THR A 1 127 ? -10.177 6.035 -8.279 1.00 97.00 127 THR A O 1
ATOM 920 N N . LEU A 1 128 ? -8.980 7.533 -7.096 1.00 97.38 128 LEU A N 1
ATOM 921 C CA . LEU A 1 128 ? -9.303 6.983 -5.781 1.00 97.38 128 LEU A CA 1
ATOM 922 C C . LEU A 1 128 ? -10.652 7.509 -5.287 1.00 97.38 128 LEU A C 1
ATOM 924 O O . LEU A 1 128 ? -10.999 8.673 -5.494 1.00 97.38 128 LEU A O 1
ATOM 928 N N . ARG A 1 129 ? -11.392 6.663 -4.577 1.00 95.44 129 ARG A N 1
ATOM 929 C CA . ARG A 1 129 ? -12.615 7.047 -3.870 1.00 95.44 129 ARG A CA 1
ATOM 930 C C . ARG A 1 129 ? -12.281 7.895 -2.645 1.00 95.44 129 ARG A C 1
ATOM 932 O O . ARG A 1 129 ? -11.613 7.432 -1.725 1.00 95.44 129 ARG A O 1
ATOM 939 N N . GLY A 1 130 ? -12.768 9.135 -2.631 1.00 91.62 130 GLY A N 1
ATOM 940 C CA . GLY A 1 130 ? -12.491 10.101 -1.561 1.00 91.62 130 GLY A CA 1
ATOM 941 C C . GLY A 1 130 ? -13.241 9.846 -0.248 1.00 91.62 130 GLY A C 1
ATOM 942 O O . GLY A 1 130 ? -12.862 10.390 0.784 1.00 91.62 130 GLY A O 1
ATOM 943 N N . ASP A 1 131 ? -14.281 9.010 -0.260 1.00 93.06 131 ASP A N 1
ATOM 944 C CA . ASP A 1 131 ? -15.083 8.635 0.913 1.00 93.06 131 ASP A CA 1
ATOM 945 C C . ASP A 1 131 ? -14.542 7.396 1.651 1.00 93.06 131 ASP A C 1
ATOM 947 O O . ASP A 1 131 ? -15.205 6.858 2.546 1.00 93.06 131 ASP A O 1
ATOM 951 N N . MET A 1 132 ? -13.338 6.944 1.283 1.00 95.38 132 MET A N 1
ATOM 952 C CA . MET A 1 132 ? -12.702 5.744 1.816 1.00 95.38 132 MET A CA 1
ATOM 953 C C . MET A 1 132 ? -11.324 6.029 2.429 1.00 95.38 132 MET A C 1
ATOM 955 O O . MET A 1 132 ? -10.564 6.885 1.969 1.00 95.38 132 MET A O 1
ATOM 959 N N . ALA A 1 133 ? -10.978 5.255 3.455 1.00 95.19 133 ALA A N 1
ATOM 960 C CA . ALA A 1 133 ? -9.632 5.193 4.015 1.00 95.19 133 ALA A CA 1
ATOM 961 C C . ALA A 1 133 ? -9.138 3.752 4.120 1.00 95.19 133 ALA A C 1
ATOM 963 O O . ALA A 1 133 ? -9.908 2.800 4.002 1.00 95.19 133 ALA A O 1
ATOM 964 N N . MET A 1 134 ? -7.839 3.596 4.351 1.00 94.94 134 MET A N 1
ATOM 965 C CA . MET A 1 134 ? -7.198 2.298 4.515 1.00 94.94 134 MET A CA 1
ATOM 966 C C . MET A 1 134 ? -6.069 2.380 5.544 1.00 94.94 134 MET A C 1
ATOM 968 O O . MET A 1 134 ? -5.349 3.379 5.619 1.00 94.94 134 MET A O 1
ATOM 972 N N . THR A 1 135 ? -5.881 1.297 6.298 1.00 93.75 135 THR A N 1
ATOM 973 C CA . THR A 1 135 ? -4.661 1.024 7.066 1.00 93.75 135 THR A CA 1
ATOM 974 C C . THR A 1 135 ? -4.183 -0.403 6.786 1.00 93.75 135 THR A C 1
ATOM 976 O O . THR A 1 135 ? -4.984 -1.274 6.466 1.00 93.75 135 THR A O 1
ATOM 979 N N . GLY A 1 136 ? -2.873 -0.627 6.850 1.00 92.75 136 GLY A N 1
ATOM 980 C CA . GLY A 1 136 ? -2.251 -1.918 6.566 1.00 92.75 136 GLY A CA 1
ATOM 981 C C . GLY A 1 136 ? -0.810 -1.763 6.087 1.00 92.75 136 GLY A C 1
ATOM 982 O O . GLY A 1 136 ? -0.475 -0.799 5.387 1.00 92.75 136 GLY A O 1
ATOM 983 N N . ILE A 1 137 ? 0.051 -2.705 6.468 1.00 92.56 137 ILE A N 1
ATOM 984 C CA . ILE A 1 137 ? 1.433 -2.762 5.973 1.00 92.56 137 ILE A CA 1
ATOM 985 C C . ILE A 1 137 ? 1.429 -3.479 4.626 1.00 92.56 137 ILE A C 1
ATOM 987 O O . ILE A 1 137 ? 0.889 -4.571 4.529 1.00 92.56 137 ILE A O 1
ATOM 991 N N . ILE A 1 138 ? 2.042 -2.914 3.589 1.00 93.62 138 ILE A N 1
ATOM 992 C CA . ILE A 1 138 ? 2.241 -3.650 2.339 1.00 93.62 138 ILE A CA 1
ATOM 993 C C . ILE A 1 138 ? 3.491 -4.515 2.432 1.00 93.62 138 ILE A C 1
ATOM 995 O O . ILE A 1 138 ? 4.590 -4.027 2.705 1.00 93.62 138 ILE A O 1
ATOM 999 N N . LEU A 1 139 ? 3.329 -5.808 2.183 1.00 90.25 139 LEU A N 1
ATOM 1000 C CA . LEU A 1 139 ? 4.454 -6.710 2.003 1.00 90.25 139 LEU A CA 1
ATOM 1001 C C . LEU A 1 139 ? 4.897 -6.696 0.528 1.00 90.25 139 LEU A C 1
ATOM 1003 O O . LEU A 1 139 ? 4.069 -6.494 -0.362 1.00 90.25 139 LEU A O 1
ATOM 1007 N N . PRO A 1 140 ? 6.191 -6.910 0.227 1.00 88.56 140 PRO A N 1
ATOM 1008 C CA . PRO A 1 140 ? 6.711 -6.917 -1.144 1.00 88.56 140 PRO A CA 1
ATOM 1009 C C . PRO A 1 140 ? 6.032 -7.889 -2.133 1.00 88.56 140 PRO A C 1
ATOM 1011 O O . PRO A 1 140 ? 6.151 -7.736 -3.351 1.00 88.56 140 PRO A O 1
ATOM 1014 N N . ASP A 1 141 ? 5.334 -8.906 -1.631 1.00 86.50 141 ASP A N 1
ATOM 1015 C CA . ASP A 1 141 ? 4.544 -9.857 -2.420 1.00 86.50 141 ASP A CA 1
ATOM 1016 C C . ASP A 1 141 ? 3.064 -9.455 -2.577 1.00 86.50 141 ASP A C 1
ATOM 1018 O O . ASP A 1 141 ? 2.315 -10.143 -3.268 1.00 86.50 141 ASP A O 1
ATOM 1022 N N . GLY A 1 142 ? 2.663 -8.306 -2.028 1.00 89.88 142 GLY A N 1
ATOM 1023 C CA . GLY A 1 142 ? 1.339 -7.704 -2.184 1.00 89.88 142 GLY A CA 1
ATOM 1024 C C . GLY A 1 142 ? 0.326 -8.080 -1.108 1.00 89.88 142 GLY A C 1
ATOM 1025 O O . GLY A 1 142 ? -0.831 -7.680 -1.206 1.00 89.88 142 GLY A O 1
ATOM 1026 N N . LEU A 1 143 ? 0.731 -8.816 -0.071 1.00 91.50 143 LEU A N 1
ATOM 1027 C CA . LEU A 1 143 ? -0.137 -9.063 1.077 1.00 91.50 143 LEU A CA 1
ATOM 1028 C C . LEU A 1 143 ? -0.251 -7.826 1.973 1.00 91.50 143 LEU A C 1
ATOM 1030 O O . LEU A 1 143 ? 0.716 -7.086 2.170 1.00 91.50 143 LEU A O 1
ATOM 1034 N N . VAL A 1 144 ? -1.450 -7.617 2.518 1.00 93.94 144 VAL A N 1
ATOM 1035 C CA . VAL A 1 144 ? -1.746 -6.535 3.463 1.00 93.94 144 VAL A CA 1
ATOM 1036 C C . VAL A 1 144 ? -1.605 -7.081 4.880 1.00 93.94 144 VAL A C 1
ATOM 1038 O O . VAL A 1 144 ? -2.398 -7.900 5.335 1.00 93.94 144 VAL A O 1
ATOM 1041 N N . GLY A 1 145 ? -0.544 -6.650 5.552 1.00 90.62 145 GLY A N 1
ATOM 1042 C CA . GLY A 1 145 ? -0.155 -7.076 6.886 1.00 90.62 145 GLY A CA 1
ATOM 1043 C C . GLY A 1 145 ? -0.798 -6.270 8.022 1.00 90.62 145 GLY A C 1
ATOM 1044 O O . GLY A 1 145 ? -1.285 -5.154 7.795 1.00 90.62 145 GLY A O 1
ATOM 1045 N N . PRO A 1 146 ? -0.749 -6.833 9.245 1.00 90.50 146 PRO A N 1
ATOM 1046 C CA . PRO A 1 146 ? -1.432 -6.328 10.435 1.00 90.50 146 PRO A CA 1
ATOM 1047 C C . PRO A 1 146 ? -0.889 -4.983 10.919 1.00 90.50 146 PRO A C 1
ATOM 1049 O O . PRO A 1 146 ? 0.255 -4.609 10.632 1.00 90.50 146 PRO A O 1
ATOM 1052 N N . VAL A 1 147 ? -1.703 -4.252 11.682 1.00 90.38 147 VAL A N 1
ATOM 1053 C CA . VAL A 1 147 ? -1.354 -2.945 12.244 1.00 90.38 147 VAL A CA 1
ATOM 1054 C C . VAL A 1 147 ? -1.929 -2.737 13.645 1.00 90.38 147 VAL A C 1
ATOM 1056 O O . VAL A 1 147 ? -3.016 -3.174 13.994 1.00 90.38 147 VAL A O 1
ATOM 1059 N N . GLY A 1 148 ? -1.229 -1.942 14.453 1.00 88.19 148 GLY A N 1
ATOM 1060 C CA . GLY A 1 148 ? -1.736 -1.531 15.761 1.00 88.19 148 GLY A CA 1
ATOM 1061 C C . GLY A 1 148 ? -2.871 -0.501 15.682 1.00 88.19 148 GLY A C 1
ATOM 1062 O O . GLY A 1 148 ? -2.923 0.335 14.768 1.00 88.19 148 GLY A O 1
ATOM 1063 N N . GLY A 1 149 ? -3.736 -0.537 16.701 1.00 89.31 149 GLY A N 1
ATOM 1064 C CA . GLY A 1 149 ? -4.707 0.514 17.019 1.00 89.31 149 GLY A CA 1
ATOM 1065 C C . GLY A 1 149 ? -5.828 0.697 15.993 1.00 89.31 149 GLY A C 1
ATOM 1066 O O . GLY A 1 149 ? -6.226 1.826 15.703 1.00 89.31 149 GLY A O 1
ATOM 1067 N N . VAL A 1 150 ? -6.317 -0.402 15.409 1.00 92.50 150 VAL A N 1
ATOM 1068 C CA . VAL A 1 150 ? -7.360 -0.365 14.371 1.00 92.50 150 VAL A CA 1
ATOM 1069 C C . VAL A 1 150 ? -8.649 0.283 14.876 1.00 92.50 150 VAL A C 1
ATOM 1071 O O . VAL A 1 150 ? -9.190 1.141 14.184 1.00 92.50 150 VAL A O 1
ATOM 1074 N N . SER A 1 151 ? -9.104 -0.025 16.094 1.00 92.31 151 SER A N 1
ATOM 1075 C CA . SER A 1 151 ? -10.310 0.593 16.666 1.00 92.31 151 SER A CA 1
ATOM 1076 C C . SER A 1 151 ? -10.209 2.120 16.715 1.00 92.31 151 SER A C 1
ATOM 1078 O O . SER A 1 151 ? -11.109 2.809 16.247 1.00 92.31 151 SER A O 1
ATOM 1080 N N . GLN A 1 152 ? -9.088 2.661 17.203 1.00 91.50 152 GLN A N 1
ATOM 1081 C CA . GLN A 1 152 ? -8.855 4.106 17.287 1.00 91.50 152 GLN A CA 1
ATOM 1082 C C . GLN A 1 152 ? -8.820 4.754 15.896 1.00 91.50 152 GLN A C 1
ATOM 1084 O O . GLN A 1 152 ? -9.414 5.811 15.688 1.00 91.50 152 GLN A O 1
ATOM 1089 N N . LYS A 1 153 ? -8.154 4.109 14.931 1.00 92.44 153 LYS A N 1
ATOM 1090 C CA . LYS A 1 153 ? -8.076 4.566 13.534 1.00 92.44 153 LYS A CA 1
ATOM 1091 C C . LYS A 1 153 ? -9.449 4.618 12.868 1.00 92.44 153 LYS A C 1
ATOM 1093 O O . LYS A 1 153 ? -9.771 5.600 12.203 1.00 92.44 153 LYS A O 1
ATOM 1098 N N . VAL A 1 154 ? -10.246 3.565 13.041 1.00 95.00 154 VAL A N 1
ATOM 1099 C CA . VAL A 1 154 ? -11.583 3.447 12.450 1.00 95.00 154 VAL A CA 1
ATOM 1100 C C . VAL A 1 154 ? -12.545 4.457 13.081 1.00 95.00 154 VAL A C 1
ATOM 1102 O O . VAL A 1 154 ? -13.284 5.109 12.347 1.00 95.00 154 VAL A O 1
ATOM 1105 N N . SER A 1 155 ? -12.485 4.672 14.400 1.00 93.50 155 SER A N 1
ATOM 1106 C CA . SER A 1 155 ? -13.271 5.721 15.067 1.00 93.50 155 SER A CA 1
ATOM 1107 C C . SER A 1 155 ? -12.926 7.119 14.549 1.00 93.50 155 SER A C 1
ATOM 1109 O O . SER A 1 155 ? -13.823 7.869 14.174 1.00 93.50 155 SER A O 1
ATOM 1111 N N . ALA A 1 156 ? -11.637 7.448 14.416 1.00 91.81 156 ALA A N 1
ATOM 1112 C CA . ALA A 1 156 ? -11.213 8.739 13.871 1.00 91.81 156 ALA A CA 1
ATOM 1113 C C . ALA A 1 156 ? -11.675 8.947 12.417 1.00 91.81 156 ALA A C 1
ATOM 1115 O O . ALA A 1 156 ? -12.044 10.053 12.021 1.00 91.81 156 ALA A O 1
ATOM 1116 N N . ALA A 1 157 ? -11.689 7.881 11.612 1.00 93.44 157 ALA A N 1
ATOM 1117 C CA . ALA A 1 157 ? -12.237 7.921 10.260 1.00 93.44 157 ALA A CA 1
ATOM 1118 C C . ALA A 1 157 ? -13.750 8.215 10.268 1.00 93.44 157 ALA A C 1
ATOM 1120 O O . ALA A 1 157 ? -14.208 9.073 9.508 1.00 93.44 157 ALA A O 1
ATOM 1121 N N . ALA A 1 158 ? -14.509 7.554 11.149 1.00 93.38 158 ALA A N 1
ATOM 1122 C CA . ALA A 1 158 ? -15.945 7.779 11.312 1.00 93.38 158 ALA A CA 1
ATOM 1123 C C . ALA A 1 158 ? -16.253 9.232 11.714 1.00 93.38 158 ALA A C 1
ATOM 1125 O O . ALA A 1 158 ? -17.105 9.876 11.101 1.00 93.38 158 ALA A O 1
ATOM 1126 N N . GLU A 1 159 ? -15.507 9.781 12.678 1.00 92.38 159 GLU A N 1
ATOM 1127 C CA . GLU A 1 159 ? -15.629 11.175 13.134 1.00 92.38 159 GLU A CA 1
ATOM 1128 C C . GLU A 1 159 ? -15.347 12.196 12.021 1.00 92.38 159 GLU A C 1
ATOM 1130 O O . GLU A 1 159 ? -15.945 13.272 11.988 1.00 92.38 159 GLU A O 1
ATOM 1135 N N . LYS A 1 160 ? -14.467 11.857 11.071 1.00 90.69 160 LYS A N 1
ATOM 1136 C CA . LYS A 1 160 ? -14.177 12.676 9.881 1.00 90.69 160 LYS A CA 1
ATOM 1137 C C . LYS A 1 160 ? -15.139 12.429 8.713 1.00 90.69 160 LYS A C 1
ATOM 1139 O O . LYS A 1 160 ? -14.942 12.989 7.638 1.00 90.69 160 LYS A O 1
ATOM 1144 N N . GLY A 1 161 ? -16.186 11.626 8.911 1.00 92.94 161 GLY A N 1
ATOM 1145 C CA . GLY A 1 161 ? -17.230 11.375 7.918 1.00 92.94 161 GLY A CA 1
ATOM 1146 C C . GLY A 1 161 ? -16.860 10.367 6.826 1.00 92.94 161 GLY A C 1
ATOM 1147 O O . GLY A 1 161 ? -17.606 10.244 5.851 1.00 92.94 161 GLY A O 1
ATOM 1148 N N . ILE A 1 162 ? -15.751 9.636 6.984 1.00 94.88 162 ILE A N 1
ATOM 1149 C CA . ILE A 1 162 ? -15.333 8.570 6.064 1.00 94.88 162 ILE A CA 1
ATOM 1150 C C . ILE A 1 162 ? -16.351 7.429 6.130 1.00 94.88 162 ILE A C 1
ATOM 1152 O O . ILE A 1 162 ? -16.743 6.989 7.209 1.00 94.88 162 ILE A O 1
ATOM 1156 N N . LYS A 1 163 ? -16.801 6.948 4.967 1.00 95.56 163 LYS A N 1
ATOM 1157 C CA . LYS A 1 163 ? -17.903 5.979 4.870 1.00 95.56 163 LYS A CA 1
ATOM 1158 C C . LYS A 1 163 ? -17.432 4.541 4.936 1.00 95.56 163 LYS A C 1
ATOM 1160 O O . LYS A 1 163 ? -18.154 3.695 5.460 1.00 95.56 163 LYS A O 1
ATOM 1165 N N . THR A 1 164 ? -16.243 4.254 4.408 1.00 96.06 164 THR A N 1
ATOM 1166 C CA . THR A 1 164 ? -15.645 2.919 4.484 1.00 96.06 164 THR A CA 1
ATOM 1167 C C . THR A 1 164 ? -14.173 2.978 4.886 1.00 96.06 164 THR A C 1
ATOM 1169 O O . THR A 1 164 ? -13.413 3.765 4.328 1.00 96.06 164 THR A O 1
ATOM 1172 N N . VAL A 1 165 ? -13.751 2.091 5.788 1.00 97.00 165 VAL A N 1
ATOM 1173 C CA . VAL A 1 165 ? -12.341 1.862 6.121 1.00 97.00 165 VAL A CA 1
ATOM 1174 C C . VAL A 1 165 ? -11.942 0.439 5.755 1.00 97.00 165 VAL A C 1
ATOM 1176 O O . VAL A 1 165 ? -12.595 -0.519 6.168 1.00 97.00 165 VAL A O 1
ATOM 1179 N N . LEU A 1 166 ? -10.862 0.312 4.986 1.00 97.50 166 LEU A N 1
ATOM 1180 C CA . LEU A 1 166 ? -10.215 -0.965 4.712 1.00 97.50 166 LEU A CA 1
ATOM 1181 C C . LEU A 1 166 ? -9.182 -1.265 5.803 1.00 97.50 166 LEU A C 1
ATOM 1183 O O . LEU A 1 166 ? -8.350 -0.409 6.122 1.00 97.50 166 LEU A O 1
ATOM 1187 N N . VAL A 1 167 ? -9.233 -2.470 6.359 1.00 96.81 167 VAL A N 1
ATOM 1188 C CA . VAL A 1 167 ? -8.332 -2.938 7.423 1.00 96.81 167 VAL A CA 1
ATOM 1189 C C . VAL A 1 167 ? -7.746 -4.305 7.063 1.00 96.81 167 VAL A C 1
ATOM 1191 O O . VAL A 1 167 ? -8.346 -5.016 6.250 1.00 96.81 167 VAL A O 1
ATOM 1194 N N . PRO A 1 168 ? -6.598 -4.699 7.639 1.00 96.06 168 PRO A N 1
ATOM 1195 C CA . PRO A 1 168 ? -6.044 -6.028 7.416 1.00 96.06 168 PRO A CA 1
ATOM 1196 C C . PRO A 1 168 ? -7.008 -7.134 7.859 1.00 96.06 168 PRO A C 1
ATOM 1198 O O . PRO A 1 168 ? -7.821 -6.958 8.770 1.00 96.06 168 PRO A O 1
ATOM 1201 N N . MET A 1 169 ? -6.916 -8.283 7.193 1.00 92.62 169 MET A N 1
ATOM 1202 C CA . MET A 1 169 ? -7.739 -9.455 7.480 1.00 92.62 169 MET A CA 1
ATOM 1203 C C . MET A 1 169 ? -7.619 -9.893 8.948 1.00 92.62 169 MET A C 1
ATOM 1205 O O . MET A 1 169 ? -6.515 -10.150 9.424 1.00 92.62 169 MET A O 1
ATOM 1209 N N . GLY A 1 170 ? -8.751 -10.039 9.641 1.00 90.06 170 GLY A N 1
ATOM 1210 C CA . GLY A 1 170 ? -8.811 -10.459 11.042 1.00 90.06 170 GLY A CA 1
ATOM 1211 C C . GLY A 1 170 ? -8.624 -9.329 12.059 1.00 90.06 170 GLY A C 1
ATOM 1212 O O . GLY A 1 170 ? -8.580 -9.610 13.255 1.00 90.06 170 GLY A O 1
ATOM 1213 N N . GLU A 1 171 ? -8.510 -8.072 11.617 1.00 92.44 171 GLU A N 1
ATOM 1214 C CA . GLU A 1 171 ? -8.340 -6.909 12.497 1.00 92.44 171 GLU A CA 1
ATOM 1215 C C . GLU A 1 171 ? -9.571 -5.989 12.555 1.00 92.44 171 GLU A C 1
ATOM 1217 O O . GLU A 1 171 ? -9.496 -4.904 13.138 1.00 92.44 171 GLU A O 1
ATOM 1222 N N . ALA A 1 172 ? -10.714 -6.380 11.972 1.00 91.88 172 ALA A N 1
ATOM 1223 C CA . ALA A 1 172 ? -11.932 -5.577 12.066 1.00 91.88 172 ALA A CA 1
ATOM 1224 C C . ALA A 1 172 ? -12.324 -5.305 13.535 1.00 91.88 172 ALA A C 1
ATOM 1226 O O . ALA A 1 172 ? -12.509 -6.244 14.315 1.00 91.88 172 ALA A O 1
ATOM 1227 N N . PRO A 1 173 ? -12.494 -4.030 13.939 1.00 91.06 173 PRO A N 1
ATOM 1228 C CA . PRO A 1 173 ? -12.846 -3.702 15.306 1.00 91.06 173 PRO A CA 1
ATOM 1229 C C . PRO A 1 173 ? -14.340 -3.929 15.542 1.00 91.06 173 PRO A C 1
ATOM 1231 O O . PRO A 1 173 ? -15.185 -3.608 14.704 1.00 91.06 173 PRO A O 1
ATOM 1234 N N . GLY A 1 174 ? -14.683 -4.427 16.727 1.00 84.88 174 GLY A N 1
ATOM 1235 C CA . GLY A 1 174 ? -16.067 -4.459 17.189 1.00 84.88 174 GLY A CA 1
ATOM 1236 C C . GLY A 1 174 ? -16.549 -3.074 17.633 1.00 84.88 174 GLY A C 1
ATOM 1237 O O . GLY A 1 174 ? -15.807 -2.327 18.266 1.00 84.88 174 GLY A O 1
ATOM 1238 N N . GLY A 1 175 ? -17.814 -2.749 17.352 1.00 74.31 175 GLY A N 1
ATOM 1239 C CA . GLY A 1 175 ? -18.523 -1.661 18.039 1.00 74.31 175 GLY A CA 1
ATOM 1240 C C . GLY A 1 175 ? -18.276 -0.230 17.547 1.00 74.31 175 GLY A C 1
ATOM 1241 O O . GLY A 1 175 ? -18.671 0.698 18.248 1.00 74.31 175 GLY A O 1
ATOM 1242 N N . VAL A 1 176 ? -17.682 -0.015 16.365 1.00 82.94 176 VAL A N 1
ATOM 1243 C CA . VAL A 1 176 ? -17.578 1.336 15.777 1.00 82.94 176 VAL A CA 1
ATOM 1244 C C . VAL A 1 176 ? -18.782 1.613 14.874 1.00 82.94 176 VAL A C 1
ATOM 1246 O O . VAL A 1 176 ? -18.992 0.929 13.874 1.00 82.94 176 VAL A O 1
ATOM 1249 N N . SER A 1 177 ? -19.597 2.606 15.233 1.00 84.06 177 SER A N 1
ATOM 1250 C CA . SER A 1 177 ? -20.777 3.018 14.465 1.00 84.06 177 SER A CA 1
ATOM 1251 C C . SER A 1 177 ? -20.441 4.123 13.454 1.00 84.06 177 SER A C 1
ATOM 1253 O O . SER A 1 177 ? -19.439 4.823 13.572 1.00 84.06 177 SER A O 1
ATOM 1255 N N . GLY A 1 178 ? -21.276 4.281 12.423 1.00 86.75 178 GLY A N 1
ATOM 1256 C CA . GLY A 1 178 ? -21.143 5.373 11.446 1.00 86.75 178 GLY A CA 1
ATOM 1257 C C . GLY A 1 178 ? -20.120 5.152 10.324 1.00 86.75 178 GLY A C 1
ATOM 1258 O O . GLY A 1 178 ? -20.038 5.987 9.425 1.00 86.75 178 GLY A O 1
ATOM 1259 N N . VAL A 1 179 ? -19.405 4.023 10.319 1.00 94.50 179 VAL A N 1
ATOM 1260 C CA . VAL A 1 179 ? -18.435 3.654 9.278 1.00 94.50 179 VAL A CA 1
ATOM 1261 C C . VAL A 1 179 ? -18.531 2.169 8.938 1.00 94.50 179 VAL A C 1
ATOM 1263 O O . VAL A 1 179 ? -18.714 1.323 9.810 1.00 94.50 179 VAL A O 1
ATOM 1266 N N . ARG A 1 180 ? -18.409 1.835 7.653 1.00 95.81 180 ARG A N 1
ATOM 1267 C CA . ARG A 1 180 ? -18.309 0.448 7.195 1.00 95.81 180 ARG A CA 1
ATOM 1268 C C . ARG A 1 180 ? -16.858 -0.010 7.280 1.00 95.81 180 ARG A C 1
ATOM 1270 O O . ARG A 1 180 ? -15.994 0.605 6.665 1.00 95.81 180 ARG A O 1
ATOM 1277 N N . VAL A 1 181 ? -16.589 -1.110 7.969 1.00 96.69 181 VAL A N 1
ATOM 1278 C CA . VAL A 1 181 ? -15.258 -1.733 7.964 1.00 96.69 181 VAL A CA 1
ATOM 1279 C C . VAL A 1 181 ? -15.242 -2.890 6.976 1.00 96.69 181 VAL A C 1
ATOM 1281 O O . VAL A 1 181 ? -16.189 -3.673 6.921 1.00 96.69 181 VAL A O 1
ATOM 1284 N N . VAL A 1 182 ? -14.186 -2.976 6.171 1.00 96.62 182 VAL A N 1
ATOM 1285 C CA . VAL A 1 182 ? -13.963 -4.075 5.227 1.00 96.62 182 VAL A CA 1
ATOM 1286 C C . VAL A 1 182 ? -12.577 -4.645 5.457 1.00 96.62 182 VAL A C 1
ATOM 1288 O O . VAL A 1 182 ? -11.585 -3.922 5.405 1.00 96.62 182 VAL A O 1
ATOM 1291 N N . GLU A 1 183 ? -12.521 -5.948 5.679 1.00 96.19 183 GLU A N 1
ATOM 1292 C CA . GLU A 1 183 ? -11.270 -6.682 5.808 1.00 96.19 183 GLU A CA 1
ATOM 1293 C C . GLU A 1 183 ? -10.707 -7.027 4.430 1.00 96.19 183 GLU A C 1
ATOM 1295 O O . GLU A 1 183 ? -11.437 -7.468 3.538 1.00 96.19 183 GLU A O 1
ATOM 1300 N N . ILE A 1 184 ? -9.406 -6.812 4.255 1.00 96.31 184 ILE A N 1
ATOM 1301 C CA . ILE A 1 184 ? -8.676 -7.108 3.022 1.00 96.31 184 ILE A CA 1
ATOM 1302 C C . ILE A 1 184 ? -7.391 -7.871 3.339 1.00 96.31 184 ILE A C 1
ATOM 1304 O O . ILE A 1 184 ? -6.692 -7.572 4.307 1.00 96.31 184 ILE A O 1
ATOM 1308 N N . GLY A 1 185 ? -7.070 -8.865 2.510 1.00 91.38 185 GLY A N 1
ATOM 1309 C CA . GLY A 1 185 ? -5.831 -9.640 2.639 1.00 91.38 185 GLY A CA 1
ATOM 1310 C C . GLY A 1 185 ? -4.765 -9.260 1.614 1.00 91.38 185 GLY A C 1
ATOM 1311 O O . GLY A 1 185 ? -3.584 -9.544 1.815 1.00 91.38 185 GLY A O 1
ATOM 1312 N N . THR A 1 186 ? -5.168 -8.630 0.510 1.00 93.69 186 THR A N 1
ATOM 1313 C CA . THR A 1 186 ? -4.321 -8.441 -0.671 1.00 93.69 186 THR A CA 1
ATOM 1314 C C . THR A 1 186 ? -4.384 -7.015 -1.209 1.00 93.69 186 THR A C 1
ATOM 1316 O O . THR A 1 186 ? -5.338 -6.268 -0.969 1.00 93.69 186 THR A O 1
ATOM 1319 N N . LEU A 1 187 ? -3.351 -6.630 -1.955 1.00 95.31 187 LEU A N 1
ATOM 1320 C CA . LEU A 1 187 ? -3.309 -5.362 -2.668 1.00 95.31 187 LEU A CA 1
ATOM 1321 C C . LEU A 1 187 ? -4.380 -5.295 -3.764 1.00 95.31 187 LEU A C 1
ATOM 1323 O O . LEU A 1 187 ? -4.937 -4.227 -4.004 1.00 95.31 187 LEU A O 1
ATOM 1327 N N . GLU A 1 188 ? -4.698 -6.415 -4.410 1.00 95.25 188 GLU A N 1
ATOM 1328 C CA . GLU A 1 188 ? -5.754 -6.509 -5.415 1.00 95.25 188 GLU A CA 1
ATOM 1329 C C . GLU A 1 188 ? -7.117 -6.124 -4.838 1.00 95.25 188 GLU A C 1
ATOM 1331 O O . GLU A 1 188 ? -7.834 -5.326 -5.450 1.00 95.25 188 GLU A O 1
ATOM 1336 N N . ASP A 1 189 ? -7.449 -6.624 -3.643 1.00 95.69 189 ASP A N 1
ATOM 1337 C CA . ASP A 1 189 ? -8.674 -6.242 -2.936 1.00 95.69 189 ASP A CA 1
ATOM 1338 C C . ASP A 1 189 ? -8.675 -4.742 -2.632 1.00 95.69 189 ASP A C 1
ATOM 1340 O O . ASP A 1 189 ? -9.663 -4.048 -2.886 1.00 95.69 189 ASP A O 1
ATOM 1344 N N . ALA A 1 190 ? -7.550 -4.221 -2.132 1.00 97.19 190 ALA A N 1
ATOM 1345 C CA . ALA A 1 190 ? -7.402 -2.806 -1.811 1.00 97.19 190 ALA A CA 1
ATOM 1346 C C . ALA A 1 190 ? -7.619 -1.913 -3.044 1.00 97.19 190 ALA A C 1
ATOM 1348 O O . ALA A 1 190 ? -8.396 -0.956 -2.987 1.00 97.19 190 ALA A O 1
ATOM 1349 N N . ILE A 1 191 ? -6.987 -2.249 -4.175 1.00 97.69 191 ILE A N 1
ATOM 1350 C CA . ILE A 1 191 ? -7.149 -1.541 -5.451 1.00 97.69 191 ILE A CA 1
ATOM 1351 C C . ILE A 1 191 ? -8.610 -1.598 -5.896 1.00 97.69 191 ILE A C 1
ATOM 1353 O O . ILE A 1 191 ? -9.183 -0.556 -6.225 1.00 97.69 191 ILE A O 1
ATOM 1357 N N . TYR A 1 192 ? -9.237 -2.775 -5.858 1.00 97.50 192 TYR A N 1
ATOM 1358 C CA . TYR A 1 192 ? -10.632 -2.937 -6.254 1.00 97.50 192 TYR A CA 1
ATOM 1359 C C . TYR A 1 192 ? -11.572 -2.070 -5.417 1.00 97.50 192 TYR A C 1
ATOM 1361 O O . TYR A 1 192 ? -12.399 -1.343 -5.969 1.00 97.50 192 TYR A O 1
ATOM 1369 N N . TYR A 1 193 ? -11.433 -2.086 -4.094 1.00 97.38 193 TYR A N 1
ATOM 1370 C CA . TYR A 1 193 ? -12.298 -1.294 -3.228 1.00 97.38 193 TYR A CA 1
ATOM 1371 C C . TYR A 1 193 ? -12.077 0.214 -3.389 1.00 97.38 193 TYR A C 1
ATOM 1373 O O . TYR A 1 193 ? -13.064 0.952 -3.424 1.00 97.38 193 TYR A O 1
ATOM 1381 N N . LEU A 1 194 ? -10.824 0.665 -3.519 1.00 97.38 194 LEU A N 1
ATOM 1382 C CA . LEU A 1 194 ? -10.472 2.089 -3.572 1.00 97.38 194 LEU A CA 1
ATOM 1383 C C . LEU A 1 194 ? -10.626 2.724 -4.958 1.00 97.38 194 LEU A C 1
ATOM 1385 O O . LEU A 1 194 ? -10.754 3.941 -5.037 1.00 97.38 194 LEU A O 1
ATOM 1389 N N . THR A 1 195 ? -10.624 1.942 -6.040 1.00 97.25 195 THR A N 1
ATOM 1390 C CA . THR A 1 195 ? -10.684 2.473 -7.421 1.00 97.25 195 THR A CA 1
ATOM 1391 C C . THR A 1 195 ? -11.804 1.870 -8.271 1.00 97.25 195 THR A C 1
ATOM 1393 O O . THR A 1 195 ? -12.162 2.428 -9.304 1.00 97.25 195 THR A O 1
ATOM 1396 N N . GLY A 1 196 ? -12.364 0.723 -7.876 1.00 96.50 196 GLY A N 1
ATOM 1397 C CA . GLY A 1 196 ? -13.248 -0.093 -8.716 1.00 96.50 196 GLY A CA 1
ATOM 1398 C C . GLY A 1 196 ? -12.517 -0.935 -9.770 1.00 96.50 196 GLY A C 1
ATOM 1399 O O . GLY A 1 196 ? -13.153 -1.739 -10.451 1.00 96.50 196 GLY A O 1
ATOM 1400 N N . TYR A 1 197 ? -11.198 -0.784 -9.910 1.00 95.94 197 TYR A N 1
ATOM 1401 C CA . TYR A 1 197 ? -10.401 -1.499 -10.899 1.00 95.94 197 TYR A CA 1
ATOM 1402 C C . TYR A 1 197 ? -10.067 -2.918 -10.433 1.00 95.94 197 TYR A C 1
ATOM 1404 O O . TYR A 1 197 ? -9.579 -3.122 -9.324 1.00 95.94 197 TYR A O 1
ATOM 1412 N N . ARG A 1 198 ? -10.291 -3.914 -11.295 1.00 94.12 198 ARG A N 1
ATOM 1413 C CA . ARG A 1 198 ? -9.839 -5.289 -11.049 1.00 94.12 198 ARG A CA 1
ATOM 1414 C C . ARG A 1 198 ? -8.459 -5.472 -11.654 1.00 94.12 198 ARG A C 1
ATOM 1416 O O . ARG A 1 198 ? -8.306 -5.414 -12.872 1.00 94.12 198 ARG A O 1
ATOM 1423 N N . VAL A 1 199 ? -7.474 -5.691 -10.790 1.00 88.81 199 VAL A N 1
ATOM 1424 C CA . VAL A 1 199 ? -6.095 -5.934 -11.209 1.00 88.81 199 VAL A CA 1
ATOM 1425 C C . VAL A 1 199 ? -6.042 -7.175 -12.089 1.00 88.81 199 VAL A C 1
ATOM 1427 O O . VAL A 1 199 ? -6.545 -8.235 -11.725 1.00 88.81 199 VAL A O 1
ATOM 1430 N N . GLN A 1 200 ? -5.406 -7.034 -13.246 1.00 82.81 200 GLN A N 1
ATOM 1431 C CA . GLN A 1 200 ? -4.925 -8.167 -14.018 1.00 82.81 200 GLN A CA 1
ATOM 1432 C C . GLN A 1 200 ? -3.475 -8.378 -13.610 1.00 82.81 200 GLN A C 1
ATOM 1434 O O . GLN A 1 200 ? -2.638 -7.511 -13.862 1.00 82.81 200 GLN A O 1
ATOM 1439 N N . THR A 1 201 ? -3.192 -9.481 -12.917 1.00 71.38 201 THR A N 1
ATOM 1440 C CA . THR A 1 201 ? -1.833 -9.787 -12.471 1.00 71.38 201 THR A CA 1
ATOM 1441 C C . THR A 1 201 ? -0.916 -9.848 -13.695 1.00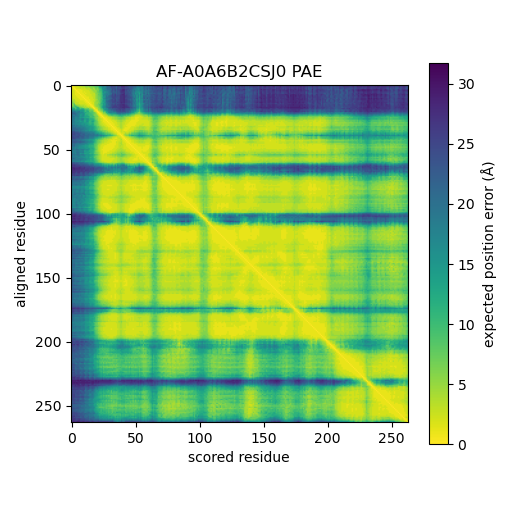 71.38 201 THR A C 1
ATOM 1443 O O . THR A 1 201 ? -1.209 -10.611 -14.623 1.00 71.38 201 THR A O 1
ATOM 1446 N N . PRO A 1 202 ? 0.169 -9.054 -13.742 1.00 75.25 202 PRO A N 1
ATOM 1447 C CA . PRO A 1 202 ? 1.103 -9.107 -14.856 1.00 75.25 202 PRO A CA 1
ATOM 1448 C C . PRO A 1 202 ? 1.662 -10.527 -15.030 1.00 75.25 202 PRO A C 1
ATOM 1450 O O . PRO A 1 202 ? 1.871 -11.223 -14.031 1.00 75.25 202 PRO A O 1
ATOM 1453 N N . PRO A 1 203 ? 1.917 -10.980 -16.271 1.00 68.56 203 PRO A N 1
ATOM 1454 C CA . PRO A 1 203 ? 2.476 -12.306 -16.497 1.00 68.56 203 PRO A CA 1
ATOM 1455 C C . PRO A 1 203 ? 3.844 -12.447 -15.805 1.00 68.56 203 PRO A C 1
ATOM 1457 O O . PRO A 1 203 ? 4.566 -11.452 -15.666 1.00 68.56 203 PRO A O 1
ATOM 1460 N N . PRO A 1 204 ? 4.240 -13.666 -15.388 1.00 65.75 204 PRO A N 1
ATOM 1461 C CA . PRO A 1 204 ? 5.569 -13.902 -14.833 1.00 65.75 204 PRO A CA 1
ATOM 1462 C C . PRO A 1 204 ? 6.663 -13.334 -15.749 1.00 65.75 204 PRO A C 1
ATOM 1464 O O . PRO A 1 204 ? 6.684 -13.621 -16.944 1.00 65.75 204 PRO A O 1
ATOM 1467 N N . GLY A 1 205 ? 7.555 -12.510 -15.192 1.00 68.38 205 GLY A N 1
ATOM 1468 C CA . GLY A 1 205 ? 8.625 -11.846 -15.946 1.00 68.38 205 GLY A CA 1
ATOM 1469 C C . GLY A 1 205 ? 8.245 -10.523 -16.626 1.00 68.38 205 GLY A C 1
ATOM 1470 O O . GLY A 1 205 ? 9.105 -9.926 -17.264 1.00 68.38 205 GLY A O 1
ATOM 1471 N N . ALA A 1 206 ? 7.011 -10.020 -16.470 1.00 77.50 206 ALA A N 1
ATOM 1472 C CA . ALA A 1 206 ? 6.621 -8.684 -16.955 1.00 77.50 206 ALA A CA 1
ATOM 1473 C C . ALA A 1 206 ? 7.492 -7.554 -16.377 1.00 77.50 206 ALA A C 1
ATOM 1475 O O . ALA A 1 206 ? 7.673 -6.510 -17.000 1.00 77.50 206 ALA A O 1
ATOM 1476 N N . VAL A 1 207 ? 8.032 -7.776 -15.181 1.00 80.06 207 VAL A N 1
ATOM 1477 C CA . VAL A 1 207 ? 9.063 -6.953 -14.556 1.00 80.06 207 VAL A CA 1
ATOM 1478 C C . VAL A 1 207 ? 10.164 -7.901 -14.097 1.00 80.06 207 VAL A C 1
ATOM 1480 O O . VAL A 1 207 ? 9.861 -8.957 -13.539 1.00 80.06 207 VAL A O 1
ATOM 1483 N N . ASP A 1 208 ? 11.427 -7.535 -14.322 1.00 81.94 208 ASP A N 1
ATOM 1484 C CA . ASP A 1 208 ? 12.552 -8.277 -13.754 1.00 81.94 208 ASP A CA 1
ATOM 1485 C C . ASP A 1 208 ? 12.569 -8.096 -12.230 1.00 81.94 208 ASP A C 1
ATOM 1487 O O . ASP A 1 208 ? 12.917 -7.039 -11.701 1.00 81.94 208 ASP A O 1
ATOM 1491 N N . ASP A 1 209 ? 12.131 -9.137 -11.528 1.00 80.56 209 ASP A N 1
ATOM 1492 C CA . ASP A 1 209 ? 12.114 -9.241 -10.073 1.00 80.56 209 ASP A CA 1
ATOM 1493 C C . ASP A 1 209 ? 13.012 -10.380 -9.562 1.00 80.56 209 ASP A C 1
ATOM 1495 O O . ASP A 1 209 ? 12.904 -10.783 -8.400 1.00 80.56 209 ASP A O 1
ATOM 1499 N N . SER A 1 210 ? 13.910 -10.892 -10.415 1.00 82.31 210 SER A N 1
ATOM 1500 C CA . SER A 1 210 ? 14.782 -12.037 -10.125 1.00 82.31 210 SER A CA 1
ATOM 1501 C C . SER A 1 210 ? 15.589 -11.838 -8.840 1.00 82.31 210 SER A C 1
ATOM 1503 O O . SER A 1 210 ? 15.491 -12.646 -7.915 1.00 82.31 210 SER A O 1
ATOM 1505 N N . ALA A 1 211 ? 16.282 -10.703 -8.726 1.00 81.25 211 ALA A N 1
ATOM 1506 C CA . ALA A 1 211 ? 17.064 -10.350 -7.545 1.00 81.25 211 ALA A CA 1
ATOM 1507 C C . ALA A 1 211 ? 16.216 -10.342 -6.261 1.00 81.25 211 ALA A C 1
ATOM 1509 O O . ALA A 1 211 ? 16.609 -10.918 -5.247 1.00 81.25 211 ALA A O 1
ATOM 1510 N N . PHE A 1 212 ? 15.022 -9.741 -6.303 1.00 82.62 212 PHE A N 1
ATOM 1511 C CA . PHE A 1 212 ? 14.116 -9.709 -5.155 1.00 82.62 212 PHE A CA 1
ATOM 1512 C C . PHE A 1 212 ? 13.637 -11.117 -4.768 1.00 82.62 212 PHE A C 1
ATOM 1514 O O . PHE A 1 212 ? 13.628 -11.474 -3.585 1.00 82.62 212 PHE A O 1
ATOM 1521 N N . ARG A 1 213 ? 13.260 -11.934 -5.758 1.00 82.56 213 ARG A N 1
ATOM 1522 C CA . ARG A 1 213 ? 12.818 -13.317 -5.542 1.00 82.56 213 ARG A CA 1
ATOM 1523 C C . ARG A 1 213 ? 13.914 -14.176 -4.927 1.00 82.56 213 ARG A C 1
ATOM 1525 O O . ARG A 1 213 ? 13.612 -14.986 -4.051 1.00 82.56 213 ARG A O 1
ATOM 1532 N N . ASP A 1 214 ? 15.154 -14.020 -5.371 1.00 86.31 214 ASP A N 1
ATOM 1533 C CA . ASP A 1 214 ? 16.280 -14.802 -4.868 1.00 86.31 214 ASP A CA 1
ATOM 1534 C C . ASP A 1 214 ? 16.671 -14.370 -3.452 1.00 86.31 214 ASP A C 1
ATOM 1536 O O . ASP A 1 214 ? 16.801 -15.222 -2.572 1.00 86.31 214 ASP A O 1
ATOM 1540 N N . VAL A 1 215 ? 16.732 -13.060 -3.181 1.00 86.38 215 VAL A N 1
ATOM 1541 C CA . VAL A 1 215 ? 16.938 -12.533 -1.820 1.00 86.38 215 VAL A CA 1
ATOM 1542 C C . VAL A 1 215 ? 15.849 -13.036 -0.868 1.00 86.38 215 VAL A C 1
ATOM 1544 O O . VAL A 1 215 ? 16.160 -13.568 0.197 1.00 86.38 215 VAL A O 1
ATOM 1547 N N . SER A 1 216 ? 14.578 -12.941 -1.264 1.00 86.31 216 SER A N 1
ATOM 1548 C CA . SER A 1 216 ? 13.448 -13.386 -0.436 1.00 86.31 216 SER A CA 1
ATOM 1549 C C . SER A 1 216 ? 13.468 -14.893 -0.182 1.00 86.31 216 SER A C 1
ATOM 1551 O O . SER A 1 216 ? 13.177 -15.337 0.927 1.00 86.31 216 SER A O 1
ATOM 1553 N N . ARG A 1 217 ? 13.844 -15.696 -1.186 1.00 89.00 217 ARG A N 1
ATOM 1554 C CA . ARG A 1 217 ? 13.983 -17.151 -1.043 1.00 89.00 217 ARG A CA 1
ATOM 1555 C C . ARG A 1 217 ? 15.120 -17.523 -0.096 1.00 89.00 217 ARG A C 1
ATOM 1557 O O . ARG A 1 217 ? 14.944 -18.397 0.747 1.00 89.00 217 ARG A O 1
ATOM 1564 N N . ASN A 1 218 ? 16.261 -16.848 -0.206 1.00 90.19 218 ASN A N 1
ATOM 1565 C CA . ASN A 1 218 ? 17.404 -17.075 0.675 1.00 90.19 218 ASN A CA 1
ATOM 1566 C C . ASN A 1 218 ? 17.076 -16.699 2.125 1.00 90.19 218 ASN A C 1
ATOM 1568 O O . ASN A 1 218 ? 17.368 -17.475 3.033 1.00 90.19 218 ASN A O 1
ATOM 1572 N N . LEU A 1 219 ? 16.401 -15.563 2.330 1.00 86.81 219 LEU A N 1
ATOM 1573 C CA . LEU A 1 219 ? 15.905 -15.143 3.641 1.00 86.81 219 LEU A CA 1
ATOM 1574 C C . LEU A 1 219 ? 14.953 -16.185 4.243 1.00 86.81 219 LEU A C 1
ATOM 1576 O O . LEU A 1 219 ? 15.135 -16.595 5.389 1.00 86.81 219 LEU A O 1
ATOM 1580 N N . PHE A 1 220 ? 13.976 -16.651 3.459 1.00 90.75 220 PHE A N 1
ATOM 1581 C CA . PHE A 1 220 ? 13.060 -17.712 3.873 1.00 90.75 220 PHE A CA 1
ATOM 1582 C C . PHE A 1 220 ? 13.809 -18.975 4.301 1.00 90.75 220 PHE A C 1
ATOM 1584 O O . PHE A 1 220 ? 13.572 -19.479 5.395 1.00 90.75 220 PHE A O 1
ATOM 1591 N N . ASN A 1 221 ? 14.741 -19.462 3.479 1.00 91.00 221 ASN A N 1
ATOM 1592 C CA . ASN A 1 221 ? 15.500 -20.676 3.776 1.00 91.00 221 ASN A CA 1
ATOM 1593 C C . ASN A 1 221 ? 16.318 -20.542 5.070 1.00 91.00 221 ASN A C 1
ATOM 1595 O O . ASN A 1 221 ? 16.346 -21.476 5.871 1.00 91.00 221 ASN A O 1
ATOM 1599 N N . ALA A 1 222 ? 16.946 -19.384 5.295 1.00 88.81 222 ALA A N 1
ATOM 160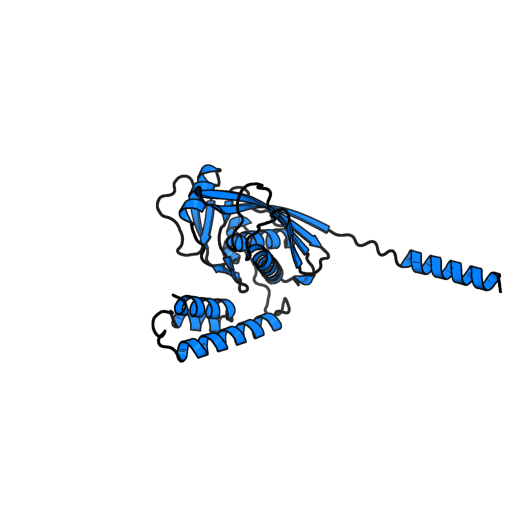0 C CA . ALA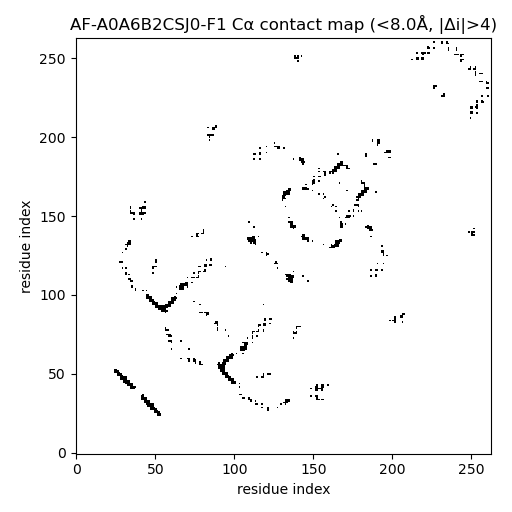 A 1 222 ? 17.714 -19.116 6.508 1.00 88.81 222 ALA A CA 1
ATOM 1601 C C . ALA A 1 222 ? 16.825 -19.149 7.763 1.00 88.81 222 ALA A C 1
ATOM 1603 O O . ALA A 1 222 ? 17.123 -19.872 8.716 1.00 88.81 222 ALA A O 1
ATOM 1604 N N . ILE A 1 223 ? 15.699 -18.428 7.741 1.00 86.94 223 ILE A N 1
ATOM 1605 C CA . ILE A 1 223 ? 14.764 -18.357 8.873 1.00 86.94 223 ILE A CA 1
ATOM 1606 C C . ILE A 1 223 ? 14.086 -19.711 9.115 1.00 86.94 223 ILE A C 1
ATOM 1608 O O . ILE A 1 223 ? 13.979 -20.153 10.256 1.00 86.94 223 ILE A O 1
ATOM 1612 N N . TYR A 1 224 ? 13.676 -20.412 8.058 1.00 87.38 224 TYR A N 1
ATOM 1613 C CA . TYR A 1 224 ? 13.041 -21.726 8.167 1.00 87.38 224 TYR A CA 1
ATOM 1614 C C . TYR A 1 224 ? 14.009 -22.799 8.689 1.00 87.38 224 TYR A C 1
ATOM 1616 O O . TYR A 1 224 ? 13.624 -23.653 9.487 1.00 87.38 224 TYR A O 1
ATOM 1624 N N . SER A 1 225 ? 15.287 -22.742 8.296 1.00 87.50 225 SER A N 1
ATOM 1625 C CA . SER A 1 225 ? 16.322 -23.608 8.872 1.00 87.50 225 SER A CA 1
ATOM 1626 C C . SER A 1 225 ? 16.482 -23.354 10.370 1.00 87.50 225 SER A C 1
ATOM 1628 O O . SER A 1 225 ? 16.524 -24.306 11.148 1.00 87.50 225 SER A O 1
ATOM 1630 N N . TYR A 1 226 ? 16.534 -22.086 10.784 1.00 84.81 226 TYR A N 1
ATOM 1631 C CA . TYR A 1 226 ? 16.629 -21.715 12.196 1.00 84.81 226 TYR A CA 1
ATOM 1632 C C . TYR A 1 226 ? 15.395 -22.164 13.003 1.00 84.81 226 TYR A C 1
ATOM 1634 O O . TYR A 1 226 ? 15.534 -22.753 14.076 1.00 84.81 226 TYR A O 1
ATOM 1642 N N . TYR A 1 227 ? 14.191 -21.977 12.453 1.00 82.94 227 TYR A N 1
ATOM 1643 C CA . TYR A 1 227 ? 12.933 -22.468 13.024 1.00 82.94 227 TYR A CA 1
ATOM 1644 C C . TYR A 1 227 ? 12.962 -23.980 13.292 1.00 82.94 227 TYR A C 1
ATOM 1646 O O . TYR A 1 227 ? 12.628 -24.434 14.383 1.00 82.94 227 TYR A O 1
ATOM 1654 N N . ASN A 1 228 ? 13.420 -24.775 12.320 1.00 81.81 228 ASN A N 1
ATOM 1655 C CA . ASN A 1 228 ? 13.465 -26.234 12.453 1.00 81.81 228 ASN A CA 1
ATOM 1656 C C . ASN A 1 228 ? 14.465 -26.735 13.507 1.00 81.81 228 ASN A C 1
ATOM 1658 O O . ASN A 1 228 ? 14.305 -27.853 14.009 1.00 81.81 228 ASN A O 1
ATOM 1662 N N . GLN A 1 229 ? 15.482 -25.929 13.823 1.00 82.06 229 GLN A N 1
ATOM 1663 C CA . GLN A 1 229 ? 16.529 -26.238 14.801 1.00 82.06 229 GLN A CA 1
ATOM 1664 C C . GLN A 1 229 ? 16.175 -25.799 16.232 1.00 82.06 229 GLN A C 1
ATOM 1666 O O . GLN A 1 229 ? 16.840 -26.223 17.175 1.00 82.06 229 GLN A O 1
ATOM 1671 N N . THR A 1 230 ? 15.145 -24.971 16.415 1.00 69.00 230 THR A N 1
ATOM 1672 C CA . THR A 1 230 ? 14.753 -24.405 17.715 1.00 69.00 230 THR A CA 1
ATOM 1673 C C . THR A 1 230 ? 13.472 -25.040 18.273 1.00 69.00 230 THR A C 1
ATOM 1675 O O . THR A 1 230 ? 12.753 -25.770 17.591 1.00 69.00 230 THR A O 1
ATOM 1678 N N . VAL A 1 231 ? 13.174 -24.766 19.552 1.00 55.94 231 VAL A N 1
ATOM 1679 C CA . VAL A 1 231 ? 11.987 -25.279 20.276 1.00 55.94 231 VAL A CA 1
ATOM 1680 C C . VAL A 1 231 ? 10.676 -24.608 19.811 1.00 55.94 231 VAL A C 1
ATOM 1682 O O . VAL A 1 231 ? 9.599 -24.980 20.260 1.00 55.94 231 VAL A O 1
ATOM 1685 N N . GLY A 1 232 ? 10.726 -23.671 18.854 1.00 54.38 232 GLY A N 1
ATOM 1686 C CA . GLY A 1 232 ? 9.566 -22.955 18.297 1.00 54.38 232 GLY A CA 1
ATOM 1687 C C . GLY A 1 232 ? 8.578 -23.808 17.480 1.00 54.38 232 GLY A C 1
ATOM 1688 O O . GLY A 1 232 ? 7.642 -23.266 16.887 1.00 54.38 232 GLY A O 1
ATOM 1689 N N . LYS A 1 233 ? 8.750 -25.138 17.446 1.00 58.91 233 LYS A N 1
ATOM 1690 C CA . LYS A 1 233 ? 7.818 -26.106 16.843 1.00 58.91 233 LYS A CA 1
ATOM 1691 C C . LYS A 1 233 ? 6.465 -26.075 17.569 1.00 58.91 233 LYS A C 1
ATOM 1693 O O . LYS A 1 233 ? 6.209 -26.874 18.459 1.00 58.91 233 LYS A O 1
ATOM 1698 N N . GLY A 1 234 ? 5.602 -25.137 17.190 1.00 61.19 234 GLY A N 1
ATOM 1699 C CA . GLY A 1 234 ? 4.238 -25.018 17.717 1.00 61.19 234 GLY A CA 1
ATOM 1700 C C . GLY A 1 234 ? 3.606 -23.634 17.561 1.00 61.19 234 GLY A C 1
ATOM 1701 O O . GLY A 1 234 ? 2.387 -23.541 17.479 1.00 61.19 234 GLY A O 1
ATOM 1702 N N . TYR A 1 235 ? 4.414 -22.577 17.444 1.00 65.81 235 TYR A N 1
ATOM 1703 C CA . TYR A 1 235 ? 3.926 -21.188 17.375 1.00 65.81 235 TYR A CA 1
ATOM 1704 C C . TYR A 1 235 ? 3.637 -20.694 15.950 1.00 65.81 235 TYR A C 1
ATOM 1706 O O . TYR A 1 235 ? 3.122 -19.597 15.754 1.00 65.81 235 TYR A O 1
ATOM 1714 N N . VAL A 1 236 ? 3.949 -21.507 14.937 1.00 75.31 236 VAL A N 1
ATOM 1715 C CA . VAL A 1 236 ? 3.784 -21.160 13.521 1.00 75.31 236 VAL A CA 1
ATOM 1716 C C . VAL A 1 236 ? 2.912 -22.208 12.841 1.00 75.31 236 VAL A C 1
ATOM 1718 O O . VAL A 1 236 ? 3.163 -23.409 12.947 1.00 75.31 236 VAL A O 1
ATOM 1721 N N . ASN A 1 237 ? 1.903 -21.762 12.091 1.00 84.25 237 ASN A N 1
ATOM 1722 C CA . ASN A 1 237 ? 1.084 -22.651 11.273 1.00 84.25 237 ASN A CA 1
ATOM 1723 C C . ASN A 1 237 ? 1.862 -23.093 10.021 1.00 84.25 237 ASN A C 1
ATOM 1725 O O . ASN A 1 237 ? 1.866 -22.410 8.995 1.00 84.25 237 ASN A O 1
ATOM 1729 N N . VAL A 1 238 ? 2.506 -24.258 10.106 1.00 83.69 238 VAL A N 1
ATOM 1730 C CA . VAL A 1 238 ? 3.361 -24.809 9.040 1.00 83.69 238 VAL A CA 1
ATOM 1731 C C . VAL A 1 238 ? 2.605 -24.999 7.719 1.00 83.69 238 VAL A C 1
ATOM 1733 O O . VAL A 1 238 ? 3.174 -24.770 6.654 1.00 83.69 238 VAL A O 1
ATOM 1736 N N . ALA A 1 239 ? 1.311 -25.336 7.757 1.00 86.31 239 ALA A N 1
ATOM 1737 C CA . ALA A 1 239 ? 0.514 -25.500 6.540 1.00 86.31 239 ALA A CA 1
ATOM 1738 C C . ALA A 1 239 ? 0.374 -24.180 5.759 1.00 86.31 239 ALA A C 1
ATOM 1740 O O . ALA A 1 239 ? 0.462 -24.169 4.531 1.00 86.31 239 ALA A O 1
ATOM 1741 N N . VAL A 1 240 ? 0.214 -23.054 6.465 1.00 85.75 240 VAL A N 1
ATOM 1742 C CA . VAL A 1 240 ? 0.181 -21.721 5.843 1.00 85.75 240 VAL A CA 1
ATOM 1743 C C . VAL A 1 240 ? 1.538 -21.378 5.228 1.00 85.75 240 VAL A C 1
ATOM 1745 O O . VAL A 1 240 ? 1.584 -20.869 4.108 1.00 85.75 240 VAL A O 1
ATOM 1748 N N . ILE A 1 241 ? 2.635 -21.696 5.920 1.00 87.25 241 ILE A N 1
ATOM 1749 C CA . ILE A 1 241 ? 4.000 -21.450 5.436 1.00 87.25 241 ILE A CA 1
ATOM 1750 C C . ILE A 1 241 ? 4.295 -22.231 4.151 1.00 87.25 241 ILE A C 1
ATOM 1752 O O . ILE A 1 241 ? 4.752 -21.639 3.172 1.00 87.25 241 ILE A O 1
ATOM 1756 N N . GLU A 1 242 ? 4.003 -23.534 4.117 1.00 87.94 242 GLU A N 1
ATOM 1757 C CA . GLU A 1 242 ? 4.247 -24.354 2.922 1.00 87.94 242 GLU A CA 1
ATOM 1758 C C . GLU A 1 242 ? 3.373 -23.913 1.740 1.00 87.94 242 GLU A C 1
ATOM 1760 O O . GLU A 1 242 ? 3.855 -23.876 0.607 1.00 87.94 242 GLU A O 1
ATOM 1765 N N . ARG A 1 243 ? 2.126 -23.485 1.989 1.00 88.88 243 ARG A N 1
ATOM 1766 C CA . ARG A 1 243 ? 1.274 -22.895 0.946 1.00 88.88 243 ARG A CA 1
ATOM 1767 C C . ARG A 1 243 ? 1.897 -21.623 0.361 1.00 88.88 243 ARG A C 1
ATOM 1769 O O . ARG A 1 243 ? 2.030 -21.513 -0.853 1.00 88.88 243 ARG A O 1
ATOM 1776 N N . LEU A 1 244 ? 2.316 -20.678 1.206 1.00 86.38 244 LEU A N 1
ATOM 1777 C CA . LEU A 1 244 ? 2.927 -19.420 0.754 1.00 86.38 244 LEU A CA 1
ATOM 1778 C C . LEU A 1 244 ? 4.219 -19.659 -0.035 1.00 86.38 244 LEU A C 1
ATOM 1780 O O . LEU A 1 244 ? 4.453 -19.025 -1.061 1.00 86.38 244 LEU A O 1
ATOM 1784 N N . LYS A 1 245 ? 5.041 -20.612 0.407 1.00 86.38 245 LYS A N 1
ATOM 1785 C CA . LYS A 1 245 ? 6.244 -21.046 -0.308 1.00 86.38 245 LYS A CA 1
ATOM 1786 C C . LYS A 1 245 ? 5.913 -21.628 -1.685 1.00 86.38 245 LYS A C 1
ATOM 1788 O O . LYS A 1 245 ? 6.604 -21.297 -2.648 1.00 86.38 245 LYS A O 1
ATOM 1793 N N . ALA A 1 246 ? 4.873 -22.458 -1.793 1.00 86.62 246 ALA A N 1
ATOM 1794 C CA . ALA A 1 246 ? 4.417 -23.012 -3.070 1.00 86.62 246 ALA A CA 1
ATOM 1795 C C . ALA A 1 246 ? 3.907 -21.921 -4.030 1.00 86.62 246 ALA A C 1
ATOM 1797 O O . ALA A 1 246 ? 4.121 -22.012 -5.235 1.00 86.62 246 ALA A O 1
ATOM 1798 N N . GLU A 1 247 ? 3.313 -20.854 -3.493 1.00 84.44 247 GLU A N 1
ATOM 1799 C CA . GLU A 1 247 ? 2.904 -19.656 -4.241 1.00 84.44 247 GLU A CA 1
ATOM 1800 C C . GLU A 1 247 ? 4.073 -18.695 -4.556 1.00 84.44 247 GLU A C 1
ATOM 1802 O O . GLU A 1 247 ? 3.871 -17.653 -5.176 1.00 84.44 247 GLU A O 1
ATOM 1807 N N . GLY A 1 248 ? 5.303 -19.000 -4.120 1.00 84.44 248 GLY A N 1
ATOM 1808 C CA . GLY A 1 248 ? 6.474 -18.135 -4.308 1.00 84.44 248 GLY A CA 1
ATOM 1809 C C . GLY A 1 248 ? 6.501 -16.887 -3.412 1.00 84.44 248 GLY A C 1
ATOM 1810 O O . GLY A 1 248 ? 7.341 -16.005 -3.607 1.00 84.44 248 GLY A O 1
ATOM 1811 N N . LYS A 1 249 ? 5.626 -16.811 -2.402 1.00 84.62 249 LYS A N 1
ATOM 1812 C CA . LYS A 1 249 ? 5.516 -15.721 -1.414 1.00 84.62 249 LYS A CA 1
ATOM 1813 C C . LYS A 1 249 ? 6.524 -15.896 -0.275 1.00 84.62 249 LYS A C 1
ATOM 1815 O O . LYS A 1 249 ? 6.176 -15.976 0.904 1.00 84.62 249 LYS A O 1
ATOM 1820 N N . TYR A 1 250 ? 7.802 -16.000 -0.643 1.00 88.38 250 TYR A N 1
ATOM 1821 C CA . TYR A 1 250 ? 8.887 -16.303 0.294 1.00 88.38 250 TYR A CA 1
ATOM 1822 C C . TYR A 1 250 ? 9.047 -15.237 1.381 1.00 88.38 250 TYR A C 1
ATOM 1824 O O . TYR A 1 250 ? 9.300 -15.586 2.530 1.00 88.38 250 TYR A O 1
ATOM 1832 N N . TYR A 1 251 ? 8.868 -13.956 1.039 1.00 86.62 251 TYR A N 1
ATOM 1833 C CA . TYR A 1 251 ? 9.004 -12.866 2.004 1.00 86.62 251 TYR A CA 1
ATOM 1834 C C . TYR A 1 251 ? 7.941 -12.955 3.103 1.00 86.62 251 TYR A C 1
ATOM 1836 O O . TYR A 1 251 ? 8.289 -12.948 4.283 1.00 86.62 251 TYR A O 1
ATOM 1844 N N . THR A 1 252 ? 6.659 -13.106 2.744 1.00 84.69 252 THR A N 1
ATOM 1845 C CA . THR A 1 252 ? 5.610 -13.277 3.760 1.00 84.69 252 THR A CA 1
AT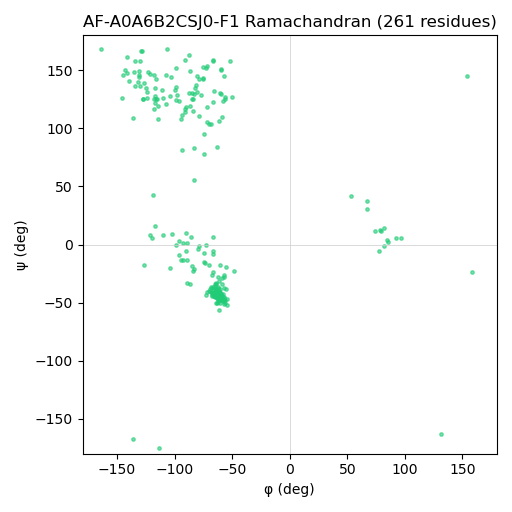OM 1846 C C . THR A 1 252 ? 5.823 -14.539 4.576 1.00 84.69 252 THR A C 1
ATOM 1848 O O . THR A 1 252 ? 5.721 -14.489 5.799 1.00 84.69 252 THR A O 1
ATOM 1851 N N . ALA A 1 253 ? 6.157 -15.662 3.934 1.00 85.69 253 ALA A N 1
ATOM 1852 C CA . ALA A 1 253 ? 6.421 -16.903 4.654 1.00 85.69 253 ALA A CA 1
ATOM 1853 C C . ALA A 1 253 ? 7.539 -16.716 5.698 1.00 85.69 253 ALA A C 1
ATOM 1855 O O . ALA A 1 253 ? 7.377 -17.093 6.855 1.00 85.69 253 ALA A O 1
ATOM 1856 N N . ALA A 1 254 ? 8.638 -16.060 5.314 1.00 86.38 254 ALA A N 1
ATOM 1857 C CA . ALA A 1 254 ? 9.744 -15.731 6.208 1.00 86.38 254 ALA A CA 1
ATOM 1858 C C . ALA A 1 254 ? 9.306 -14.811 7.360 1.00 86.38 254 ALA A C 1
ATOM 1860 O O . ALA A 1 254 ? 9.662 -15.049 8.512 1.00 86.38 254 ALA A O 1
ATOM 1861 N N . SER A 1 255 ? 8.500 -13.789 7.056 1.00 84.31 255 SER A N 1
ATOM 1862 C CA . SER A 1 255 ? 7.996 -12.831 8.040 1.00 84.31 255 SER A CA 1
ATOM 1863 C C . SER A 1 255 ? 7.083 -13.485 9.079 1.00 84.31 255 SER A C 1
ATOM 1865 O O . SER A 1 255 ? 7.244 -13.212 10.266 1.00 84.31 255 SER A O 1
ATOM 1867 N N . LEU A 1 256 ? 6.188 -14.387 8.664 1.00 84.00 256 LEU A N 1
ATOM 1868 C CA . LEU A 1 256 ? 5.313 -15.130 9.577 1.00 84.00 256 LEU A CA 1
ATOM 1869 C C . LEU A 1 256 ? 6.104 -16.054 10.507 1.00 84.00 256 LEU A C 1
ATOM 1871 O O . LEU A 1 256 ? 5.811 -16.119 11.699 1.00 84.00 256 LEU A O 1
ATOM 1875 N N . ILE A 1 257 ? 7.123 -16.746 9.982 1.00 85.06 257 ILE A N 1
ATOM 1876 C CA . ILE A 1 257 ? 8.003 -17.574 10.815 1.00 85.06 257 ILE A CA 1
ATOM 1877 C C . ILE A 1 257 ? 8.736 -16.694 11.830 1.00 85.06 257 ILE A C 1
ATOM 1879 O O . ILE A 1 257 ? 8.755 -17.016 13.012 1.00 85.06 257 ILE A O 1
ATOM 1883 N N . TYR A 1 258 ? 9.307 -15.572 11.385 1.00 83.44 258 TYR A N 1
ATOM 1884 C CA . TYR A 1 258 ? 10.015 -14.645 12.265 1.00 83.44 258 TYR A CA 1
ATOM 1885 C C . TYR A 1 258 ? 9.112 -14.110 13.383 1.00 83.44 258 TYR A C 1
ATOM 1887 O O . TYR A 1 258 ? 9.492 -14.156 14.549 1.00 83.44 258 TYR A O 1
ATOM 1895 N N . GLN A 1 259 ? 7.896 -13.667 13.050 1.00 77.38 259 GLN A N 1
ATOM 1896 C CA . GLN A 1 259 ? 6.924 -13.201 14.041 1.00 77.38 259 GLN A CA 1
ATOM 1897 C C . GLN A 1 259 ? 6.591 -14.279 15.076 1.00 77.38 259 GLN A C 1
ATOM 1899 O O . GLN A 1 259 ? 6.550 -13.970 16.260 1.00 77.38 259 GLN A O 1
ATOM 1904 N N . GLY A 1 260 ? 6.407 -15.533 14.655 1.00 75.44 260 GLY A N 1
ATOM 1905 C CA . GLY A 1 260 ? 6.134 -16.634 15.582 1.00 75.44 260 GLY A CA 1
ATOM 1906 C C . GLY A 1 260 ? 7.339 -17.096 16.411 1.00 75.44 260 GLY A C 1
ATOM 1907 O O . GLY A 1 260 ? 7.146 -17.811 17.384 1.00 75.44 260 GLY A O 1
ATOM 1908 N N . ILE A 1 261 ? 8.570 -16.724 16.039 1.00 76.19 261 ILE A N 1
ATOM 1909 C CA . ILE A 1 261 ? 9.787 -17.008 16.825 1.00 76.19 261 ILE A CA 1
ATOM 1910 C C . ILE A 1 261 ? 10.041 -15.928 17.883 1.00 76.19 261 ILE A C 1
ATOM 1912 O O . ILE A 1 261 ? 10.612 -16.225 18.928 1.00 76.19 261 ILE A O 1
ATOM 1916 N N . VAL A 1 262 ? 9.698 -14.672 17.582 1.00 69.69 262 VAL A N 1
ATOM 1917 C CA . VAL A 1 262 ? 10.004 -13.511 18.439 1.00 69.69 262 VAL A CA 1
ATOM 1918 C C . VAL A 1 262 ? 8.953 -13.285 19.536 1.00 69.69 262 VAL A C 1
ATOM 1920 O O . VAL A 1 262 ? 9.248 -12.585 20.504 1.00 69.69 262 VAL A O 1
ATOM 1923 N N . GLN A 1 263 ? 7.750 -13.846 19.390 1.00 59.25 263 GLN A N 1
ATOM 1924 C CA . GLN A 1 263 ? 6.706 -13.847 20.428 1.00 59.25 263 GLN A CA 1
ATOM 1925 C C . GLN A 1 263 ? 7.020 -14.831 21.555 1.00 59.25 263 GLN A C 1
ATOM 1927 O O . GLN A 1 263 ? 6.726 -14.470 22.716 1.00 59.25 263 GLN A O 1
#

Sequence (263 aa):
MRKILLILAALAAVVLAATWQTYTVKLASTEINALAVGPTGGAVLPIKVTLLTPGDGRAYVAGVPEAGEGFGPSAQIALYVAARYSGRPYTNYTALLRVLASDTQVGGPSASGYITVALFALMNNLTLRGDMAMTGIILPDGLVGPVGGVSQKVSAAAEKGIKTVLVPMGEAPGGVSGVRVVEIGTLEDAIYYLTGYRVQTPPPGAVDDSAFRDVSRNLFNAIYSYYNQTVGKGYVNVAVIERLKAEGKYYTAASLIYQGIVQ

pLDDT: mean 85.24, std 12.16, range [45.66, 98.25]